Protein AF-A0A9N9EBL8-F1 (afdb_monomer)

Sequence (197 aa):
MAPQPLVNRIGTLVQHPQFTWWCGHCIVFFCFIIHLFYWITFRASEGASFYYTAYLGAMLSYGVVIYKSFGTPAPTWEYFQKINRDENVFYLVLACVWFMNAQVFANASRFIQSWVHKNYDKAMRTVSFVEQAFSDVARFLDGMLLPSANNSIHPYIANLYRQAKSAVIWAGQFQPQSGRQTSNSQSGRFQSRANTH

Mean predicted aligned error: 17.24 Å

Secondary structure (DSSP, 8-state):
-PPPPHHHHHHHHHTSHHHHHHHHHHHHHHHHHHHHHHHHTT-TTTTHHHHHHHHHHHHHHHHHHHHHHH-S---SHHHHHHHTT-HHHHHHHHHHHHHHSTHHHHHHHHHHHHHHHHHHHHHHHHHHHHHHHHHHHHHHHHHHH-SS--TTS-HHHHHHHHHHHHHHHHHTT-----------SSSSSS-------

InterPro domains:
  IPR005344 TMEM33/Pom33 family [PF03661] (14-104)
  IPR051645 PER33/POM33 transmembrane regulator [PTHR12703] (9-117)

Organism: NCBI:txid1348616

Foldseek 3Di:
DPPDPPVVVVVVVCPDLVVQLVQLVVLLVVLVVVCVVCVVVLNNVVSLVSVLSNLVSQLRNLVSVCCVVLPDDDPDPVSVVVLVVDPSSVSNVVSVVCSVVVCPVVVVSVVVVVVCVVVVVVVVVVVVVVLVVVVVVVVVCCCVVPPDDDPPDDVVVVVVVVVVVVVSVVVVPPDDDPDPPPPPDDDDPDPDDDDDD

Structure (mmCIF, N/CA/C/O backbone):
data_AF-A0A9N9EBL8-F1
#
_entry.id   AF-A0A9N9EBL8-F1
#
loop_
_atom_site.group_PDB
_atom_site.id
_atom_site.type_symbol
_atom_site.label_atom_id
_atom_site.label_alt_id
_atom_site.label_comp_id
_atom_site.label_asym_id
_atom_site.label_entity_id
_atom_site.label_seq_id
_atom_site.pdbx_PDB_ins_code
_atom_site.Cartn_x
_atom_site.Cartn_y
_atom_site.Cartn_z
_atom_site.occupancy
_atom_site.B_iso_or_equiv
_atom_site.auth_seq_id
_atom_site.auth_comp_id
_atom_site.auth_asym_id
_atom_site.auth_atom_id
_atom_site.pdbx_PDB_model_num
ATOM 1 N N . MET A 1 1 ? -3.224 0.489 48.115 1.00 49.56 1 MET A N 1
ATOM 2 C CA . MET A 1 1 ? -3.723 -0.579 47.219 1.00 49.56 1 MET A CA 1
ATOM 3 C C . MET A 1 1 ? -2.517 -1.347 46.709 1.00 49.56 1 MET A C 1
ATOM 5 O O . MET A 1 1 ? -1.650 -0.725 46.107 1.00 49.56 1 MET A O 1
ATOM 9 N N . ALA A 1 2 ? -2.394 -2.638 47.030 1.00 56.12 2 ALA A N 1
ATOM 10 C CA . ALA A 1 2 ? -1.263 -3.446 46.573 1.00 56.12 2 ALA A CA 1
ATOM 11 C C . ALA A 1 2 ? -1.219 -3.471 45.031 1.00 56.12 2 ALA A C 1
ATOM 13 O O . ALA A 1 2 ? -2.279 -3.483 44.395 1.00 56.12 2 ALA A O 1
ATOM 14 N N . PRO A 1 3 ? -0.030 -3.434 44.408 1.00 68.38 3 PRO A N 1
ATOM 15 C CA . PRO A 1 3 ? 0.080 -3.487 42.961 1.00 68.38 3 PRO A CA 1
ATOM 16 C C . PRO A 1 3 ? -0.533 -4.795 42.452 1.00 68.38 3 PRO A C 1
ATOM 18 O O . PRO A 1 3 ? -0.078 -5.878 42.800 1.00 68.38 3 PRO A O 1
ATOM 21 N N . GLN A 1 4 ? -1.577 -4.675 41.627 1.00 75.94 4 GLN A N 1
ATOM 22 C CA . GLN A 1 4 ? -2.165 -5.801 40.896 1.00 75.94 4 GLN A CA 1
ATOM 23 C C . GLN A 1 4 ? -1.053 -6.633 40.228 1.00 75.94 4 GLN A C 1
ATOM 25 O O . GLN A 1 4 ? -0.127 -6.021 39.675 1.00 75.94 4 GLN A O 1
ATOM 30 N N . PRO A 1 5 ? -1.131 -7.978 40.246 1.00 83.06 5 PRO A N 1
ATOM 31 C CA . PRO A 1 5 ? -0.124 -8.837 39.629 1.00 83.06 5 PRO A CA 1
ATOM 32 C C . PRO A 1 5 ? 0.049 -8.488 38.143 1.00 83.06 5 PRO A C 1
ATOM 34 O O . PRO A 1 5 ? -0.908 -8.097 37.471 1.00 83.06 5 PRO A O 1
ATOM 37 N N . LEU A 1 6 ? 1.280 -8.608 37.630 1.00 78.81 6 LEU A N 1
ATOM 38 C CA . LEU A 1 6 ? 1.667 -8.141 36.286 1.00 78.81 6 LEU A CA 1
ATOM 39 C C . LEU A 1 6 ? 0.758 -8.685 35.175 1.00 78.81 6 LEU A C 1
ATOM 41 O O . LEU A 1 6 ? 0.412 -7.953 34.252 1.00 78.81 6 LEU A O 1
ATOM 45 N N . VAL A 1 7 ? 0.310 -9.934 35.308 1.00 82.88 7 VAL A N 1
ATOM 46 C CA . VAL A 1 7 ? -0.607 -10.584 34.363 1.00 82.88 7 VAL A CA 1
ATOM 47 C C . VAL A 1 7 ? -1.938 -9.837 34.259 1.00 82.88 7 VAL A C 1
ATOM 49 O O . VAL A 1 7 ? -2.409 -9.594 33.152 1.00 82.88 7 VAL A O 1
ATOM 52 N N . ASN A 1 8 ? -2.510 -9.390 35.381 1.00 81.19 8 ASN A N 1
ATOM 53 C CA . ASN A 1 8 ? -3.780 -8.659 35.378 1.00 81.19 8 ASN A CA 1
ATOM 54 C C . ASN A 1 8 ? -3.632 -7.298 34.693 1.00 81.19 8 ASN A C 1
ATOM 56 O O . ASN A 1 8 ? -4.518 -6.885 33.955 1.00 81.19 8 ASN A O 1
ATOM 60 N N . ARG A 1 9 ? -2.485 -6.630 34.873 1.00 79.50 9 ARG A N 1
ATOM 61 C CA . ARG A 1 9 ? -2.191 -5.347 34.214 1.00 79.50 9 ARG A CA 1
ATOM 62 C C . ARG A 1 9 ? -2.043 -5.501 32.703 1.00 79.50 9 ARG A C 1
ATOM 64 O O . ARG A 1 9 ? -2.590 -4.692 31.961 1.00 79.50 9 ARG A O 1
ATOM 71 N N . ILE A 1 10 ? -1.338 -6.542 32.254 1.00 80.56 10 ILE A N 1
ATOM 72 C CA . ILE A 1 10 ? -1.214 -6.868 30.827 1.00 80.56 10 ILE A CA 1
ATOM 73 C C . ILE A 1 10 ? -2.589 -7.228 30.253 1.00 80.56 10 ILE A C 1
ATOM 75 O O . ILE A 1 10 ? -2.944 -6.737 29.187 1.00 80.56 10 ILE A O 1
ATOM 79 N N . GLY A 1 11 ? -3.392 -8.008 30.983 1.00 76.44 11 GLY A N 1
ATOM 80 C CA . GLY A 1 11 ? -4.760 -8.348 30.592 1.00 76.44 11 GLY A CA 1
ATOM 81 C C . GLY A 1 11 ? -5.636 -7.113 30.370 1.00 76.44 11 GLY A C 1
ATOM 82 O O . GLY A 1 11 ? -6.281 -6.999 29.331 1.00 76.44 11 GLY A O 1
ATOM 83 N N . THR A 1 12 ? -5.598 -6.142 31.288 1.00 75.62 12 THR A N 1
ATOM 84 C CA . THR A 1 12 ? -6.326 -4.871 31.130 1.00 75.62 12 THR A CA 1
ATOM 85 C C . THR A 1 12 ? -5.790 -4.031 29.966 1.00 75.62 12 THR A C 1
ATOM 87 O O . THR A 1 12 ? -6.563 -3.362 29.285 1.00 75.62 12 THR A O 1
ATOM 90 N N . LEU A 1 13 ? -4.480 -4.078 29.706 1.00 74.81 13 LEU A N 1
ATOM 91 C CA . LEU A 1 13 ? -3.851 -3.329 28.618 1.00 74.81 13 LEU A CA 1
ATOM 92 C C . LEU A 1 13 ? -4.239 -3.881 27.238 1.00 74.81 13 LEU A C 1
ATOM 94 O O . LEU A 1 13 ? -4.571 -3.106 26.346 1.00 74.81 13 LEU A O 1
ATOM 98 N N . VAL A 1 14 ? -4.254 -5.209 27.075 1.00 73.25 14 VAL A N 1
ATOM 99 C CA . VAL A 1 14 ? -4.639 -5.878 25.816 1.00 73.25 14 VAL A CA 1
ATOM 100 C C . VAL A 1 14 ? -6.121 -5.669 25.495 1.00 73.25 14 VAL A C 1
ATOM 102 O O . VAL A 1 14 ? -6.491 -5.572 24.328 1.00 73.25 14 VAL A O 1
ATOM 105 N N . GLN A 1 15 ? -6.967 -5.549 26.519 1.00 74.81 15 GLN A N 1
ATOM 106 C CA . GLN A 1 15 ? -8.391 -5.231 26.366 1.00 74.81 15 GLN A CA 1
ATOM 107 C C . GLN A 1 15 ? -8.650 -3.754 26.041 1.00 74.81 15 GLN A C 1
ATOM 109 O O . GLN A 1 15 ? -9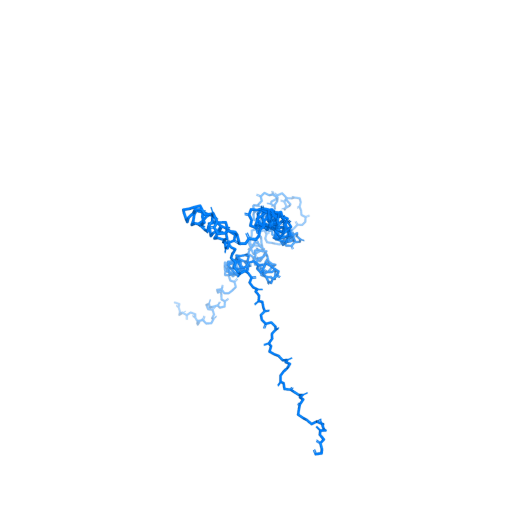.784 -3.379 25.738 1.00 74.81 15 GLN A O 1
ATOM 114 N N . HIS A 1 16 ? -7.626 -2.899 26.108 1.00 82.94 16 HIS A N 1
ATOM 115 C CA . HIS A 1 16 ? -7.797 -1.480 25.859 1.00 82.94 16 HIS A CA 1
ATOM 116 C C . HIS A 1 16 ? -7.918 -1.204 24.348 1.00 82.94 16 HIS A C 1
ATOM 118 O O . HIS A 1 16 ? -7.007 -1.547 23.593 1.00 82.94 16 HIS A O 1
ATOM 124 N N . PRO A 1 17 ? -8.963 -0.494 23.879 1.00 82.50 17 PRO A N 1
ATOM 125 C CA . PRO A 1 17 ? -9.136 -0.175 22.458 1.00 82.50 17 PRO A CA 1
ATOM 126 C C . PRO A 1 17 ? -7.930 0.539 21.829 1.00 82.50 17 PRO A C 1
ATOM 128 O O . PRO A 1 17 ? -7.637 0.347 20.651 1.00 82.50 17 PRO A O 1
ATOM 131 N N . GLN A 1 18 ? -7.185 1.338 22.607 1.00 83.81 18 GLN A N 1
ATOM 132 C CA . GLN A 1 18 ? -5.963 1.982 22.098 1.00 83.81 18 GLN A CA 1
ATOM 133 C C . GLN A 1 18 ? -4.863 0.974 21.749 1.00 83.81 18 GLN A C 1
ATOM 135 O O . GLN A 1 18 ? -4.101 1.229 20.821 1.00 83.81 18 GLN A O 1
ATOM 140 N N . PHE A 1 19 ? -4.776 -0.159 22.453 1.00 86.75 19 PHE A N 1
ATOM 141 C CA . PHE A 1 19 ? -3.798 -1.198 22.140 1.00 86.75 19 PHE A CA 1
ATOM 142 C C . PHE A 1 19 ? -4.124 -1.850 20.794 1.00 86.75 19 PHE A C 1
ATOM 144 O O . PHE A 1 19 ? -3.266 -1.927 19.920 1.00 86.75 19 PHE A O 1
ATOM 151 N N . THR A 1 20 ? -5.390 -2.218 20.576 1.00 87.31 20 THR A N 1
ATOM 152 C CA . THR A 1 20 ? -5.853 -2.775 19.297 1.00 87.31 20 THR A CA 1
ATOM 153 C C . THR A 1 20 ? -5.671 -1.789 18.137 1.00 87.31 20 THR A C 1
ATOM 155 O O . THR A 1 20 ? -5.204 -2.175 17.066 1.00 87.31 20 THR A O 1
ATOM 158 N N . TRP A 1 21 ? -5.972 -0.504 18.358 1.00 90.75 21 TRP A N 1
ATOM 159 C CA . TRP A 1 21 ? -5.732 0.563 17.381 1.00 90.75 21 TRP A CA 1
ATOM 160 C C . TRP A 1 21 ? -4.248 0.682 17.001 1.00 90.75 21 TRP A C 1
ATOM 162 O O . TRP A 1 21 ? -3.921 0.746 15.813 1.00 90.75 21 TRP A O 1
ATOM 172 N N . TRP A 1 22 ? -3.356 0.651 17.997 1.00 91.81 22 TRP A N 1
ATOM 173 C CA . TRP A 1 22 ? -1.907 0.703 17.799 1.00 91.81 22 TRP A CA 1
ATOM 174 C C . TRP A 1 22 ? -1.392 -0.517 17.028 1.00 91.81 22 TRP A C 1
ATOM 176 O O . TRP A 1 22 ? -0.620 -0.358 16.084 1.00 91.81 22 TRP A O 1
ATOM 186 N N . CYS A 1 23 ? -1.875 -1.722 17.351 1.00 91.00 23 CYS A N 1
ATOM 187 C CA . CYS A 1 23 ? -1.522 -2.938 16.618 1.00 91.00 23 CYS A CA 1
ATOM 188 C C . CYS A 1 23 ? -1.856 -2.831 15.124 1.00 91.00 23 CYS A C 1
ATOM 190 O O . CYS A 1 23 ? -1.024 -3.194 14.292 1.00 91.00 23 CYS A O 1
ATOM 192 N N . GLY A 1 24 ? -3.032 -2.301 14.772 1.00 91.56 24 GLY A N 1
ATOM 193 C CA . GLY A 1 24 ? -3.400 -2.085 13.369 1.00 91.56 24 GLY A CA 1
ATOM 194 C C . GLY A 1 24 ? -2.450 -1.113 12.656 1.00 91.56 24 GLY A C 1
ATOM 195 O O . GLY A 1 24 ? -1.974 -1.414 11.561 1.00 91.56 24 GLY A O 1
ATOM 196 N N . HIS A 1 25 ? -2.052 -0.018 13.314 1.00 92.06 25 HIS A N 1
ATOM 197 C CA . HIS A 1 25 ? -1.058 0.917 12.774 1.00 92.06 25 HIS A CA 1
ATOM 198 C C . HIS A 1 25 ? 0.330 0.288 12.610 1.00 92.06 25 HIS A C 1
ATOM 200 O O . HIS A 1 25 ? 0.988 0.532 11.597 1.00 92.06 25 HIS A O 1
ATOM 206 N N . CYS A 1 26 ? 0.772 -0.551 13.551 1.00 94.12 26 CYS A N 1
ATOM 207 C CA . CYS A 1 26 ? 2.018 -1.301 13.405 1.00 94.12 26 CYS A CA 1
ATOM 208 C C . CYS A 1 26 ? 1.973 -2.226 12.186 1.00 94.12 26 CYS A C 1
ATOM 210 O O . CYS A 1 26 ? 2.917 -2.234 11.398 1.00 94.12 26 CYS A O 1
ATOM 212 N N . ILE A 1 27 ? 0.871 -2.957 11.989 1.00 93.75 27 ILE A N 1
ATOM 213 C CA . ILE A 1 27 ? 0.688 -3.828 10.820 1.00 93.75 27 ILE A CA 1
ATOM 214 C C . ILE A 1 27 ? 0.790 -3.015 9.527 1.00 93.75 27 ILE A C 1
ATOM 216 O O . ILE A 1 27 ? 1.559 -3.390 8.641 1.00 93.75 27 ILE A O 1
ATOM 220 N N . VAL A 1 28 ? 0.072 -1.889 9.434 1.00 93.44 28 VAL A N 1
ATOM 221 C CA . VAL A 1 28 ? 0.118 -0.986 8.270 1.00 93.44 28 VAL A CA 1
ATOM 222 C C . VAL A 1 28 ? 1.547 -0.522 8.004 1.00 93.44 28 VAL A C 1
ATOM 224 O O . VAL A 1 28 ? 2.021 -0.632 6.877 1.00 93.44 28 VAL A O 1
ATOM 227 N N . PHE A 1 29 ? 2.248 -0.041 9.031 1.00 93.81 29 PHE A N 1
ATOM 228 C CA . PHE A 1 29 ? 3.592 0.515 8.903 1.00 93.81 29 PHE A CA 1
ATOM 229 C C . PHE A 1 29 ? 4.615 -0.524 8.426 1.00 93.81 29 PHE A C 1
ATOM 231 O O . PHE A 1 29 ? 5.341 -0.282 7.460 1.00 93.81 29 PHE A O 1
ATOM 238 N N . PHE A 1 30 ? 4.643 -1.706 9.046 1.00 94.00 30 PHE A N 1
ATOM 239 C CA . PHE A 1 30 ? 5.566 -2.768 8.642 1.00 94.00 30 PHE A CA 1
ATOM 240 C C . PHE A 1 30 ? 5.241 -3.306 7.246 1.00 94.00 30 PHE A C 1
ATOM 242 O O . PHE A 1 30 ? 6.148 -3.480 6.430 1.00 94.00 30 PHE A O 1
ATOM 249 N N . CYS A 1 31 ? 3.959 -3.515 6.933 1.00 91.56 31 CYS A N 1
ATOM 250 C CA . CYS A 1 31 ? 3.550 -3.964 5.604 1.00 91.56 31 CYS A CA 1
ATOM 251 C C . CYS A 1 31 ? 3.865 -2.921 4.527 1.00 91.56 31 CYS A C 1
ATOM 253 O O . CYS A 1 31 ? 4.305 -3.291 3.441 1.00 91.56 31 CYS A O 1
ATOM 255 N N . PHE A 1 32 ? 3.705 -1.630 4.833 1.00 90.06 32 PHE A N 1
ATOM 256 C CA . PHE A 1 32 ? 4.068 -0.535 3.939 1.00 90.06 32 PHE A CA 1
ATOM 257 C C . PHE A 1 32 ? 5.566 -0.539 3.619 1.00 90.06 32 PHE A C 1
ATOM 259 O O . PHE A 1 32 ? 5.925 -0.488 2.446 1.00 90.06 32 PHE A O 1
ATOM 266 N N . ILE A 1 33 ? 6.439 -0.664 4.626 1.00 92.06 33 ILE A N 1
ATOM 267 C CA . ILE A 1 33 ? 7.896 -0.715 4.413 1.00 92.06 33 ILE A CA 1
ATOM 268 C C . ILE A 1 33 ? 8.279 -1.903 3.525 1.00 92.06 33 ILE A C 1
ATOM 270 O O . ILE A 1 33 ? 9.042 -1.747 2.571 1.00 92.06 33 ILE A O 1
ATOM 274 N N . ILE A 1 34 ? 7.730 -3.085 3.810 1.00 89.31 34 ILE A N 1
ATOM 275 C CA . ILE A 1 34 ? 8.007 -4.297 3.032 1.00 89.31 34 ILE A CA 1
ATOM 276 C C . ILE A 1 34 ? 7.503 -4.134 1.591 1.00 89.31 34 ILE A C 1
ATOM 278 O O . ILE A 1 34 ? 8.230 -4.426 0.642 1.00 89.31 34 ILE A O 1
ATOM 282 N N . HIS A 1 35 ? 6.283 -3.624 1.405 1.00 86.25 35 HIS A N 1
ATOM 283 C CA . HIS A 1 35 ? 5.719 -3.383 0.078 1.00 86.25 35 HIS A CA 1
ATOM 284 C C . HIS A 1 35 ? 6.533 -2.348 -0.712 1.00 86.25 35 HIS A C 1
ATOM 286 O O . HIS A 1 35 ? 6.810 -2.560 -1.893 1.00 86.25 35 HIS A O 1
ATOM 292 N N . LEU A 1 36 ? 6.984 -1.273 -0.058 1.00 86.81 36 LEU A N 1
ATOM 293 C CA . LEU A 1 36 ? 7.848 -0.255 -0.655 1.00 86.81 36 LEU A CA 1
ATOM 294 C C . LEU A 1 36 ? 9.182 -0.856 -1.118 1.00 86.81 36 LEU A C 1
ATOM 296 O O . LEU A 1 36 ? 9.633 -0.574 -2.227 1.00 86.81 36 LEU A O 1
ATOM 300 N N . PHE A 1 37 ? 9.782 -1.739 -0.318 1.00 88.31 37 PHE A N 1
ATOM 301 C CA . PHE A 1 37 ? 11.000 -2.452 -0.698 1.00 88.31 37 PHE A CA 1
ATOM 302 C C . PHE A 1 37 ? 10.792 -3.352 -1.932 1.00 88.31 37 PHE A C 1
ATOM 304 O O . PHE A 1 37 ? 11.597 -3.325 -2.868 1.00 88.31 37 PHE A O 1
ATOM 311 N N . TYR A 1 38 ? 9.690 -4.108 -1.990 1.00 85.31 38 TYR A N 1
ATOM 312 C CA . TYR A 1 38 ? 9.341 -4.917 -3.169 1.00 85.31 38 TYR A CA 1
ATOM 313 C C . TYR A 1 38 ? 9.050 -4.070 -4.413 1.00 85.31 38 TYR A C 1
ATOM 315 O O . TYR A 1 38 ? 9.347 -4.48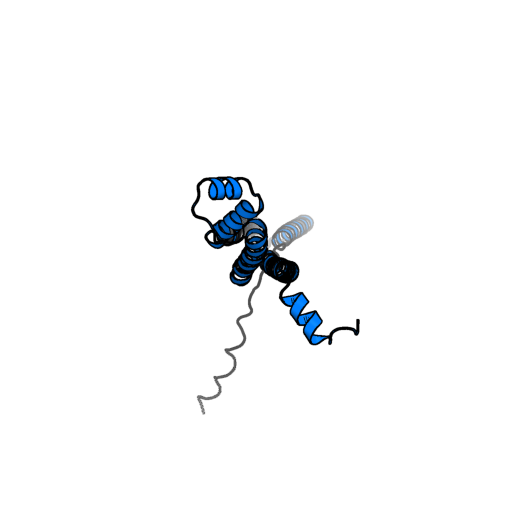7 -5.534 1.00 85.31 38 TYR A O 1
ATOM 323 N N . TRP A 1 39 ? 8.496 -2.872 -4.230 1.00 77.81 39 TRP A N 1
ATOM 324 C CA . TRP A 1 39 ? 8.255 -1.935 -5.320 1.00 77.81 39 TRP A CA 1
ATOM 325 C C . TRP A 1 39 ? 9.568 -1.370 -5.886 1.00 77.81 39 TRP A C 1
ATOM 327 O O . TRP A 1 39 ? 9.769 -1.416 -7.099 1.00 77.81 39 TRP A O 1
ATOM 337 N N . ILE A 1 40 ? 10.500 -0.937 -5.024 1.00 82.88 40 ILE A N 1
ATOM 338 C CA . ILE A 1 40 ? 11.822 -0.412 -5.424 1.00 82.88 40 ILE A CA 1
ATOM 339 C C . ILE A 1 40 ? 12.681 -1.488 -6.104 1.00 82.88 40 ILE A C 1
ATOM 341 O O . ILE A 1 40 ? 13.399 -1.203 -7.058 1.00 82.88 40 ILE A O 1
ATOM 345 N N . THR A 1 41 ? 12.591 -2.742 -5.656 1.00 83.56 41 THR A N 1
ATOM 346 C CA . THR A 1 41 ? 13.315 -3.874 -6.266 1.00 83.56 41 THR A CA 1
ATOM 347 C C . THR A 1 41 ? 12.649 -4.413 -7.539 1.00 83.56 41 THR A C 1
ATOM 349 O O . THR A 1 41 ? 13.062 -5.450 -8.053 1.00 83.56 41 THR A O 1
ATOM 352 N N . PHE A 1 42 ? 11.616 -3.731 -8.057 1.00 75.81 42 PHE A N 1
ATOM 353 C CA . PHE A 1 42 ? 10.819 -4.127 -9.226 1.00 75.81 42 PHE A CA 1
ATOM 354 C C . PHE A 1 42 ? 10.161 -5.518 -9.119 1.00 75.81 42 PHE A C 1
ATOM 356 O O . PHE A 1 42 ? 9.684 -6.063 -10.115 1.00 75.81 42 PHE A O 1
ATOM 363 N N . ARG A 1 43 ? 10.046 -6.065 -7.902 1.00 78.25 43 ARG A N 1
ATOM 364 C CA . ARG A 1 43 ? 9.406 -7.352 -7.567 1.00 78.25 43 ARG A CA 1
ATOM 365 C C . ARG A 1 43 ? 8.001 -7.146 -6.996 1.00 78.25 43 ARG A C 1
ATOM 367 O O . ARG A 1 43 ? 7.576 -7.809 -6.051 1.00 78.25 43 ARG A O 1
ATOM 374 N N . ALA A 1 44 ? 7.249 -6.221 -7.593 1.00 70.75 44 ALA A N 1
ATOM 375 C CA . ALA A 1 44 ? 5.938 -5.796 -7.099 1.00 70.75 44 ALA A CA 1
ATOM 376 C C . ALA A 1 44 ? 4.897 -6.934 -7.013 1.00 70.75 44 ALA A C 1
ATOM 378 O O . ALA A 1 44 ? 3.974 -6.854 -6.207 1.00 70.75 44 ALA A O 1
ATOM 379 N N . SER A 1 45 ? 5.042 -8.005 -7.806 1.00 70.81 45 SER A N 1
ATOM 380 C CA . SER A 1 45 ? 4.137 -9.164 -7.766 1.00 70.81 45 SER A CA 1
ATOM 381 C C . SER A 1 45 ? 4.217 -9.963 -6.467 1.00 70.81 45 SER A C 1
ATOM 383 O O . SER A 1 45 ? 3.210 -10.511 -6.035 1.00 70.81 45 SER A O 1
ATOM 385 N N . GLU A 1 46 ? 5.392 -10.024 -5.839 1.00 77.56 46 GLU A N 1
ATOM 386 C CA . GLU A 1 46 ? 5.596 -10.756 -4.581 1.00 77.56 46 GLU A CA 1
ATOM 387 C C . GLU A 1 46 ? 5.137 -9.932 -3.366 1.00 77.56 46 GLU A C 1
ATOM 389 O O . GLU A 1 46 ? 4.721 -10.478 -2.347 1.00 77.56 46 GLU A O 1
ATOM 394 N N . GLY A 1 47 ? 5.132 -8.602 -3.501 1.00 77.62 47 GLY A N 1
ATOM 395 C CA . GLY A 1 47 ? 4.662 -7.657 -2.486 1.00 77.62 47 GLY A CA 1
ATOM 396 C C . GLY A 1 47 ? 3.138 -7.517 -2.383 1.00 77.62 47 GLY A C 1
ATOM 397 O O . GLY A 1 47 ? 2.663 -6.757 -1.536 1.00 77.62 47 GLY A O 1
ATOM 398 N N . ALA A 1 48 ? 2.359 -8.207 -3.224 1.00 80.25 48 ALA A N 1
ATOM 399 C CA . ALA A 1 48 ? 0.905 -8.044 -3.296 1.00 80.25 48 ALA A CA 1
ATOM 400 C C . ALA A 1 48 ? 0.190 -8.471 -2.003 1.00 80.25 48 ALA A C 1
ATOM 402 O O . ALA A 1 48 ? -0.729 -7.793 -1.559 1.00 80.25 48 ALA A O 1
ATOM 403 N N . SER A 1 49 ? 0.636 -9.543 -1.344 1.00 83.06 49 SER A N 1
ATOM 404 C CA . SER A 1 49 ? 0.024 -10.000 -0.087 1.00 83.06 49 SER A CA 1
ATOM 405 C C . SER A 1 49 ? 0.146 -8.956 1.028 1.00 83.06 49 SER A C 1
ATOM 407 O O . SER A 1 49 ? -0.813 -8.711 1.754 1.00 83.06 49 SER A O 1
ATOM 409 N N . PHE A 1 50 ? 1.297 -8.280 1.123 1.00 87.12 50 PHE A N 1
ATOM 410 C CA . PHE A 1 50 ? 1.534 -7.234 2.124 1.00 87.12 50 PHE A CA 1
ATOM 411 C C . PHE A 1 50 ? 0.659 -5.998 1.905 1.00 87.12 50 PHE A C 1
ATOM 413 O O . PHE A 1 50 ? 0.296 -5.336 2.872 1.00 87.12 50 PHE A O 1
ATOM 420 N N . TYR A 1 51 ? 0.262 -5.721 0.661 1.00 85.12 51 TYR A N 1
ATOM 421 C CA . TYR A 1 51 ? -0.714 -4.677 0.361 1.00 85.12 51 TYR A CA 1
ATOM 422 C C . TYR A 1 51 ? -2.056 -4.985 1.040 1.00 85.12 51 TYR A C 1
ATOM 424 O O . TYR A 1 51 ? -2.541 -4.179 1.830 1.00 85.12 51 TYR A O 1
ATOM 432 N N . TYR A 1 52 ? -2.622 -6.177 0.821 1.00 86.12 52 TYR A N 1
ATOM 433 C CA . TYR A 1 52 ? -3.902 -6.566 1.431 1.00 86.12 52 TYR A CA 1
ATOM 434 C C . TYR A 1 52 ? -3.832 -6.601 2.960 1.00 86.12 52 TYR A C 1
ATOM 436 O O . TYR A 1 52 ? -4.750 -6.125 3.628 1.00 86.12 52 TYR A O 1
ATOM 444 N N . THR A 1 53 ? -2.726 -7.094 3.522 1.00 90.12 53 THR A N 1
ATOM 445 C CA . THR A 1 53 ? -2.508 -7.096 4.975 1.00 90.12 53 THR A CA 1
ATOM 446 C C . THR A 1 53 ? -2.420 -5.679 5.550 1.00 90.12 53 THR A C 1
ATOM 448 O O . THR A 1 53 ? -2.936 -5.439 6.641 1.00 90.12 53 THR A O 1
ATOM 451 N N . ALA A 1 54 ? -1.845 -4.714 4.820 1.00 91.69 54 ALA A N 1
ATOM 452 C CA . ALA A 1 54 ? -1.838 -3.313 5.238 1.00 91.69 54 ALA A CA 1
ATOM 453 C C . ALA A 1 54 ? -3.263 -2.741 5.311 1.00 91.69 54 ALA A C 1
ATOM 455 O O . ALA A 1 54 ? -3.627 -2.143 6.321 1.00 91.69 54 ALA A O 1
ATOM 456 N N . TYR A 1 55 ? -4.104 -2.975 4.298 1.00 91.50 55 TYR A N 1
ATOM 457 C CA . TYR A 1 55 ? -5.500 -2.515 4.334 1.00 91.50 55 TYR A CA 1
ATOM 458 C C . TYR A 1 55 ? -6.330 -3.226 5.402 1.00 91.50 55 TYR A C 1
ATOM 460 O O . TYR A 1 55 ? -7.144 -2.572 6.0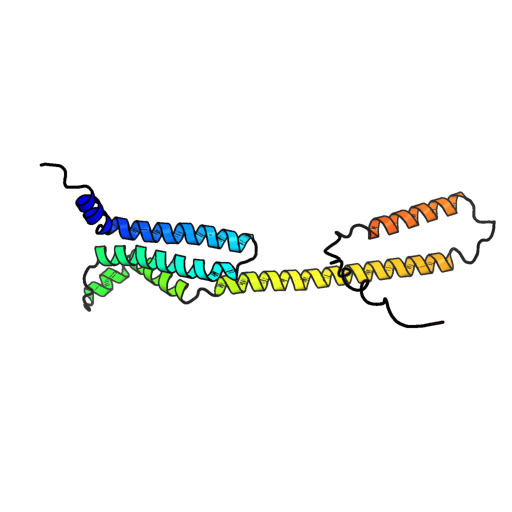46 1.00 91.50 55 TYR A O 1
ATOM 468 N N . LEU A 1 56 ? -6.083 -4.512 5.672 1.00 92.06 56 LEU A N 1
ATOM 469 C CA . LEU A 1 56 ? -6.681 -5.197 6.823 1.00 92.06 56 LEU A CA 1
ATOM 470 C C . LEU A 1 56 ? -6.270 -4.543 8.149 1.00 92.06 56 LEU A C 1
ATOM 472 O O . LEU A 1 56 ? -7.120 -4.334 9.010 1.00 92.06 56 LEU A O 1
ATOM 476 N N . GLY A 1 57 ? -4.996 -4.164 8.300 1.00 92.25 57 GLY A N 1
ATOM 477 C CA . GLY A 1 57 ? -4.518 -3.403 9.456 1.00 92.25 57 GLY A CA 1
ATOM 478 C C . GLY A 1 57 ? -5.224 -2.051 9.601 1.00 92.25 57 GLY A C 1
ATOM 479 O O . GLY A 1 57 ? -5.673 -1.709 10.694 1.00 92.25 57 GLY A O 1
ATOM 480 N N . ALA A 1 58 ? -5.407 -1.323 8.495 1.00 93.19 58 ALA A N 1
ATOM 481 C CA . ALA A 1 58 ? -6.135 -0.055 8.479 1.00 93.19 58 ALA A CA 1
ATOM 482 C C . ALA A 1 58 ? -7.619 -0.238 8.844 1.00 93.19 58 ALA A C 1
ATOM 484 O O . ALA A 1 58 ? -8.142 0.495 9.683 1.00 93.19 58 ALA A O 1
ATOM 485 N N . MET A 1 59 ? -8.287 -1.247 8.276 1.00 93.31 59 MET A N 1
ATOM 486 C CA . MET A 1 59 ? -9.671 -1.592 8.616 1.00 93.31 59 MET A CA 1
ATOM 487 C C . MET A 1 59 ? -9.819 -1.934 10.100 1.00 93.31 59 MET A C 1
ATOM 489 O O . MET A 1 59 ? -10.792 -1.525 10.728 1.00 93.31 59 MET A O 1
ATOM 493 N N . LEU A 1 60 ? -8.844 -2.637 10.677 1.00 93.25 60 LEU A N 1
ATOM 494 C CA . LEU A 1 60 ? -8.826 -2.985 12.095 1.00 93.25 60 LEU A CA 1
ATOM 495 C C . LEU A 1 60 ? -8.657 -1.731 12.972 1.00 93.25 60 LEU A C 1
ATOM 497 O O . LEU A 1 60 ? -9.425 -1.543 13.915 1.00 93.25 60 LEU A O 1
ATOM 501 N N . SER A 1 61 ? -7.738 -0.822 12.626 1.00 93.31 61 SER A N 1
ATOM 502 C CA . SER A 1 61 ? -7.556 0.452 13.339 1.00 93.31 61 SER A CA 1
ATOM 503 C C . SER A 1 61 ? -8.806 1.333 13.297 1.00 93.31 61 SER A C 1
ATOM 505 O O . SER A 1 61 ? -9.282 1.764 14.349 1.00 93.31 61 SER A O 1
ATOM 507 N N . TYR A 1 62 ? -9.373 1.583 12.113 1.00 92.19 62 TYR A N 1
ATOM 508 C CA . TYR A 1 62 ? -10.561 2.435 11.986 1.00 92.19 62 TYR A CA 1
ATOM 509 C C . TYR A 1 62 ? -11.831 1.754 12.507 1.00 92.19 62 TYR A C 1
ATOM 511 O O . TYR A 1 62 ? -12.684 2.421 13.092 1.00 92.19 62 TYR A O 1
ATOM 519 N N . GLY A 1 63 ? -11.935 0.428 12.391 1.00 90.62 63 GLY A N 1
ATOM 520 C CA . GLY A 1 63 ? -13.033 -0.350 12.964 1.00 90.62 63 GLY A CA 1
ATOM 521 C C . GLY A 1 63 ? -13.127 -0.190 14.483 1.00 90.62 63 GLY A C 1
ATOM 522 O O . GLY A 1 63 ? -14.216 0.029 15.010 1.00 90.62 63 GLY A O 1
ATOM 523 N N . VAL A 1 64 ? -11.989 -0.199 15.187 1.00 90.62 64 VAL A N 1
ATOM 524 C CA . VAL A 1 64 ? -11.944 0.045 16.640 1.00 90.62 64 VAL A CA 1
ATOM 525 C C . VAL A 1 64 ? -12.359 1.476 16.991 1.00 90.62 64 VAL A C 1
ATOM 527 O O . VAL A 1 64 ? -13.086 1.681 17.965 1.00 90.62 64 VAL A O 1
ATOM 530 N N . VAL A 1 65 ? -11.936 2.470 16.202 1.00 90.56 65 VAL A N 1
ATOM 531 C CA . VAL A 1 65 ? -12.316 3.879 16.413 1.00 90.56 65 VAL A CA 1
ATOM 532 C C . VAL A 1 65 ? -13.825 4.062 16.253 1.00 90.56 65 VAL A C 1
ATOM 534 O O . VAL A 1 65 ? -14.463 4.654 17.120 1.00 90.56 65 VAL A O 1
ATOM 537 N N . ILE A 1 66 ? -14.417 3.488 15.205 1.00 89.50 66 ILE A N 1
ATOM 538 C CA . ILE A 1 66 ? -15.862 3.571 14.955 1.00 89.50 66 ILE A CA 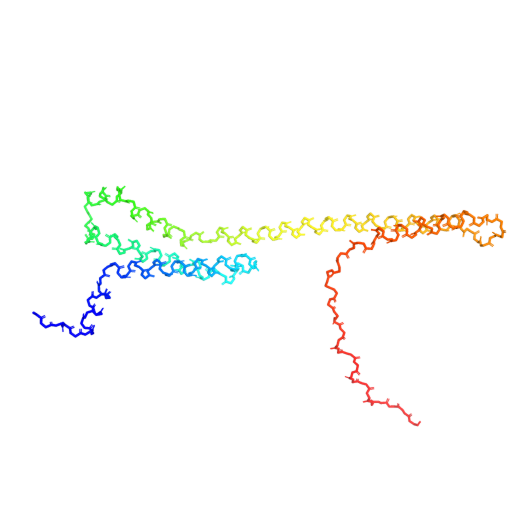1
ATOM 539 C C . ILE A 1 66 ? -16.645 2.832 16.040 1.00 89.50 66 ILE A C 1
ATOM 541 O O . ILE A 1 66 ? -17.616 3.376 16.567 1.00 89.50 66 ILE A O 1
ATOM 545 N N . TYR A 1 67 ? -16.197 1.638 16.436 1.00 88.19 67 TYR A N 1
ATOM 546 C CA . TYR A 1 67 ? -16.817 0.894 17.532 1.00 88.19 67 TYR A CA 1
ATOM 547 C C . TYR A 1 67 ? -16.844 1.719 18.826 1.00 88.19 67 TYR A C 1
ATOM 549 O O . TYR A 1 67 ? -17.867 1.779 19.506 1.00 88.19 67 TYR A O 1
ATOM 557 N N . LYS A 1 68 ? -15.753 2.434 19.130 1.00 85.69 68 LYS A N 1
ATOM 558 C CA . LYS A 1 68 ? -15.677 3.328 20.292 1.00 85.69 68 LYS A CA 1
ATOM 559 C C . LYS A 1 68 ? -16.591 4.558 20.164 1.00 85.69 68 LYS A C 1
ATOM 561 O O . LYS A 1 68 ? -17.195 4.958 21.155 1.00 85.69 68 LYS A O 1
ATOM 566 N N . SER A 1 69 ? -16.680 5.174 18.985 1.00 84.62 69 SER A N 1
ATOM 567 C CA . SER A 1 69 ? -17.424 6.429 18.770 1.00 84.62 69 SER A CA 1
ATOM 568 C C . SER A 1 69 ? -18.944 6.244 18.651 1.00 84.62 69 SER A C 1
ATOM 570 O O . SER A 1 69 ? -19.724 7.138 19.008 1.00 84.62 69 SER A O 1
ATOM 572 N N . PHE A 1 70 ? -19.382 5.093 18.137 1.00 84.38 70 PHE A N 1
ATOM 573 C CA . PHE A 1 70 ? -20.782 4.847 17.781 1.00 84.38 70 PHE A CA 1
ATOM 574 C C . PHE A 1 70 ? -21.437 3.708 18.562 1.00 84.38 70 PHE A C 1
ATOM 576 O O . PHE A 1 70 ? -22.658 3.733 18.712 1.00 84.38 70 PHE A O 1
ATOM 583 N N . GLY A 1 71 ? -20.663 2.773 19.121 1.00 81.62 71 GLY A N 1
ATOM 584 C CA . GLY A 1 71 ? -21.198 1.652 19.889 1.00 81.62 71 GLY A CA 1
ATOM 585 C C . GLY A 1 71 ? -22.039 0.707 19.029 1.00 81.62 71 GLY A C 1
ATOM 586 O O . GLY A 1 71 ? -21.640 0.328 17.928 1.00 81.62 71 GLY A O 1
ATOM 587 N N . THR A 1 72 ? -23.198 0.288 19.539 1.00 78.62 72 THR A N 1
ATOM 588 C CA . THR A 1 72 ? -24.078 -0.657 18.839 1.00 78.62 72 THR A CA 1
ATOM 589 C C . THR A 1 72 ? -24.808 0.012 17.674 1.00 78.62 72 THR A C 1
ATOM 591 O O . THR A 1 72 ? -25.462 1.036 17.892 1.00 78.62 72 THR A O 1
ATOM 594 N N . PRO A 1 73 ? -24.766 -0.569 16.460 1.00 81.00 73 PRO A N 1
ATOM 595 C CA . PRO A 1 73 ? -25.421 0.007 15.298 1.00 81.00 73 PRO A CA 1
ATOM 596 C C . PRO A 1 73 ? -26.940 0.004 15.470 1.00 81.00 73 PRO A C 1
ATOM 598 O O . PRO A 1 73 ? -27.566 -1.053 15.539 1.00 81.00 73 PRO A O 1
ATOM 601 N N . ALA A 1 74 ? -27.526 1.199 15.528 1.00 81.81 74 ALA A N 1
ATOM 602 C CA . ALA A 1 74 ? -28.968 1.390 15.536 1.00 81.81 74 ALA A CA 1
ATOM 603 C C . ALA A 1 74 ? -29.427 1.745 14.111 1.00 81.81 74 ALA A C 1
ATOM 605 O O . ALA A 1 74 ? -28.910 2.703 13.538 1.00 81.81 74 ALA A O 1
ATOM 606 N N . PRO A 1 75 ? -30.388 1.024 13.509 1.00 82.00 75 PRO A N 1
ATOM 607 C CA . PRO A 1 75 ? -30.903 1.335 12.176 1.00 82.00 75 PRO A CA 1
ATOM 608 C C . PRO A 1 75 ? -31.897 2.508 12.231 1.00 82.00 75 PRO A C 1
ATOM 610 O O . PRO A 1 75 ? -33.036 2.396 11.788 1.00 82.00 75 PRO A O 1
ATOM 613 N N . THR A 1 76 ? -31.484 3.631 12.820 1.00 89.56 76 THR A N 1
ATOM 614 C CA . THR A 1 76 ? -32.268 4.867 12.880 1.00 89.56 76 THR A CA 1
ATOM 615 C C . THR A 1 76 ? -31.669 5.923 11.958 1.00 89.56 76 THR A C 1
ATOM 617 O O . THR A 1 76 ? -30.476 5.906 11.635 1.00 89.56 76 THR A O 1
ATOM 620 N N . TRP A 1 77 ? -32.499 6.863 11.511 1.00 87.06 77 TRP A N 1
ATOM 621 C CA . TRP A 1 77 ? -32.062 7.920 10.599 1.00 87.06 77 TRP A CA 1
ATOM 622 C C . TRP A 1 77 ? -31.026 8.847 11.248 1.00 87.06 77 TRP A C 1
ATOM 624 O O . TRP A 1 77 ? -30.059 9.273 10.615 1.00 87.06 77 TRP A O 1
ATOM 634 N N . GLU A 1 78 ? -31.174 9.097 12.545 1.00 87.31 78 GLU A N 1
ATOM 635 C CA . GLU A 1 78 ? -30.270 9.915 13.349 1.00 87.31 78 GLU A CA 1
ATOM 636 C C . GLU A 1 78 ? -28.880 9.274 13.437 1.00 87.31 78 GLU A C 1
ATOM 638 O O . GLU A 1 78 ? -27.863 9.966 13.354 1.00 87.31 78 GLU A O 1
ATOM 643 N N . TYR A 1 79 ? -28.824 7.942 13.538 1.00 86.06 79 TYR A N 1
ATOM 644 C CA . TYR A 1 79 ? -27.572 7.192 13.536 1.00 86.06 79 TYR A CA 1
ATOM 645 C C . TYR A 1 79 ? -26.849 7.312 12.188 1.00 86.06 79 TYR A C 1
ATOM 647 O O . TYR A 1 79 ? -25.639 7.546 12.149 1.00 86.06 79 TYR A O 1
ATOM 655 N N . PHE A 1 80 ? -27.595 7.254 11.082 1.00 86.94 80 PHE A N 1
ATOM 656 C CA . PHE A 1 80 ? -27.039 7.423 9.740 1.00 86.94 80 PHE A CA 1
ATOM 657 C C . PHE A 1 80 ? -26.437 8.820 9.531 1.00 86.94 80 PHE A C 1
ATOM 659 O O . PHE A 1 80 ? -25.319 8.951 9.032 1.00 86.94 80 PHE A O 1
ATOM 666 N N . GLN A 1 81 ? -27.127 9.874 9.979 1.00 87.69 81 GLN A N 1
ATOM 667 C CA . GLN A 1 81 ? -26.592 11.239 9.926 1.00 87.69 81 GLN A CA 1
ATOM 668 C C . GLN A 1 81 ? -25.330 11.418 10.772 1.00 87.69 81 GLN A C 1
ATOM 670 O O . GLN A 1 81 ? -24.447 12.191 10.397 1.00 87.69 81 GLN A O 1
ATOM 675 N N . LYS A 1 82 ? -25.252 10.733 11.918 1.00 86.38 82 LYS A N 1
ATOM 676 C CA . LYS A 1 82 ? -24.087 10.777 12.806 1.00 86.38 82 LYS A CA 1
ATOM 677 C C . LYS A 1 82 ? -22.869 10.135 12.133 1.00 86.38 82 LYS A C 1
ATOM 679 O O . LYS A 1 82 ? -21.789 10.710 12.167 1.00 86.38 82 LYS A O 1
ATOM 684 N N . ILE A 1 83 ? -23.060 8.985 11.487 1.00 87.56 83 ILE A N 1
ATOM 685 C CA . ILE A 1 83 ? -22.015 8.269 10.740 1.00 87.56 83 ILE A CA 1
ATOM 686 C C . ILE A 1 83 ? -21.533 9.078 9.533 1.00 87.56 83 ILE A C 1
ATOM 688 O O . ILE A 1 83 ? -20.333 9.190 9.312 1.00 87.56 83 ILE A O 1
ATOM 692 N N . ASN A 1 84 ? -22.450 9.681 8.772 1.00 89.69 84 ASN A N 1
ATOM 693 C CA . ASN A 1 84 ? -22.115 10.419 7.549 1.00 89.69 84 ASN A CA 1
ATOM 694 C C . ASN A 1 84 ? -21.384 11.755 7.801 1.00 89.69 84 ASN A C 1
ATOM 696 O O . ASN A 1 84 ? -21.006 12.446 6.862 1.00 89.69 84 ASN A O 1
ATOM 700 N N . ARG A 1 85 ? -21.215 12.166 9.061 1.00 87.31 85 ARG A N 1
ATOM 701 C CA . ARG A 1 85 ? -20.432 13.355 9.428 1.00 87.31 85 ARG A CA 1
ATOM 702 C C . ARG A 1 85 ? -19.055 13.014 9.989 1.00 87.31 85 ARG A C 1
ATOM 704 O O . ARG A 1 85 ? -18.268 13.926 10.213 1.00 87.31 85 ARG A O 1
ATOM 711 N N . ASP A 1 86 ? -18.772 11.738 10.231 1.00 89.81 86 ASP A N 1
ATOM 712 C CA . ASP A 1 86 ? -17.552 11.312 10.904 1.00 89.81 86 ASP A CA 1
ATOM 713 C C . ASP A 1 86 ? -16.473 10.903 9.903 1.00 89.81 86 ASP A C 1
ATOM 715 O O . ASP A 1 86 ? -16.651 10.021 9.062 1.00 89.81 86 ASP A O 1
ATOM 719 N N . GLU A 1 87 ? -15.320 11.549 10.018 1.00 91.62 87 GLU A N 1
ATOM 720 C CA . GLU A 1 87 ? -14.159 11.316 9.164 1.00 91.62 87 GLU A CA 1
ATOM 721 C C . GLU A 1 87 ? -13.607 9.887 9.260 1.00 91.62 87 GLU A C 1
ATOM 723 O O . GLU A 1 87 ? -13.144 9.335 8.262 1.00 91.62 87 GLU A O 1
ATOM 728 N N . ASN A 1 88 ? -13.717 9.233 10.422 1.00 91.12 88 ASN A N 1
ATOM 729 C CA . ASN A 1 88 ? -13.195 7.880 10.625 1.00 91.12 88 ASN A CA 1
ATOM 730 C C . ASN A 1 88 ? -13.986 6.842 9.836 1.00 91.12 88 ASN A C 1
ATOM 732 O O . ASN A 1 88 ? -13.409 5.872 9.341 1.00 91.12 88 ASN A O 1
ATOM 736 N N . VAL A 1 89 ? -15.293 7.063 9.675 1.00 91.12 89 VAL A N 1
ATOM 737 C CA . VAL A 1 89 ? -16.144 6.233 8.816 1.00 91.12 89 VAL A CA 1
ATOM 738 C C . VAL A 1 89 ? -15.680 6.345 7.373 1.00 91.12 89 VAL A C 1
ATOM 740 O O . VAL A 1 89 ? -15.526 5.323 6.704 1.00 91.12 89 VAL A O 1
ATOM 743 N N . PHE A 1 90 ? -15.398 7.560 6.901 1.00 92.25 90 PHE A N 1
ATOM 744 C CA . PHE A 1 90 ? -14.890 7.756 5.547 1.00 92.25 90 PHE A CA 1
ATOM 745 C C . PHE A 1 90 ? -13.536 7.080 5.339 1.00 92.25 90 PHE A C 1
ATOM 747 O O . PHE A 1 90 ? -13.342 6.441 4.304 1.00 92.25 90 PHE A O 1
ATOM 754 N N . TYR A 1 91 ? -12.636 7.120 6.325 1.00 92.19 91 TYR A N 1
ATOM 755 C CA . TYR A 1 91 ? -11.372 6.386 6.248 1.00 92.19 91 TYR A CA 1
ATOM 756 C C . TYR A 1 91 ? -11.565 4.863 6.222 1.00 92.19 91 TYR A C 1
ATOM 758 O O . TYR A 1 91 ? -10.898 4.186 5.438 1.00 92.19 91 TYR A O 1
ATOM 766 N N . LEU A 1 92 ? -12.504 4.309 7.002 1.00 92.62 92 LEU A N 1
ATOM 767 C CA . LEU A 1 92 ? -12.821 2.877 6.948 1.00 92.62 92 LEU A CA 1
ATOM 768 C C . LEU A 1 92 ? -13.396 2.480 5.583 1.00 92.62 92 LEU A C 1
ATOM 770 O O . LEU A 1 92 ? -12.961 1.492 4.992 1.00 92.62 92 LEU A O 1
ATOM 774 N N . VAL A 1 93 ? -14.356 3.249 5.067 1.00 92.06 93 VAL A N 1
ATOM 775 C CA . VAL A 1 93 ? -14.960 2.998 3.751 1.00 92.06 93 VAL A CA 1
ATOM 776 C C . VAL A 1 93 ? -13.897 3.074 2.659 1.00 92.06 93 VAL A C 1
ATOM 778 O O . VAL A 1 93 ? -13.843 2.194 1.802 1.00 92.06 93 VAL A O 1
ATOM 781 N N . LEU A 1 94 ? -13.011 4.070 2.714 1.00 90.75 94 LEU A N 1
ATOM 782 C CA . LEU A 1 94 ? -11.903 4.202 1.775 1.00 90.75 94 LEU A CA 1
ATOM 783 C C . LEU A 1 94 ? -10.972 2.984 1.830 1.00 90.75 94 LEU A C 1
ATOM 785 O O . LEU A 1 94 ? -10.616 2.449 0.780 1.00 90.75 94 LEU A O 1
ATOM 789 N N . ALA A 1 95 ? -10.631 2.510 3.033 1.00 90.75 95 ALA A N 1
ATOM 790 C CA . ALA A 1 95 ? -9.830 1.304 3.212 1.00 90.75 95 ALA A CA 1
ATOM 791 C C . ALA A 1 95 ? -10.517 0.067 2.604 1.00 90.75 95 ALA A C 1
ATOM 793 O O . ALA A 1 95 ? -9.861 -0.699 1.903 1.00 90.75 95 ALA A O 1
ATOM 794 N N . CYS A 1 96 ? -11.834 -0.093 2.783 1.00 90.50 96 CYS A N 1
ATOM 795 C CA . CYS A 1 96 ? -12.612 -1.175 2.168 1.00 90.50 96 CYS A CA 1
ATOM 796 C C . CYS A 1 96 ? -12.635 -1.087 0.636 1.00 90.50 96 CYS A C 1
ATOM 798 O O . CYS A 1 96 ? -12.434 -2.088 -0.051 1.00 90.50 96 CYS A O 1
ATOM 800 N N . VAL A 1 97 ? -12.866 0.107 0.085 1.00 90.12 97 VAL A N 1
ATOM 801 C CA . VAL A 1 97 ? -12.872 0.328 -1.368 1.00 90.12 97 VAL A CA 1
ATOM 802 C C . VAL A 1 97 ? -11.508 -0.021 -1.956 1.00 90.12 97 VAL A C 1
ATOM 804 O O . VAL A 1 97 ? -11.435 -0.728 -2.958 1.00 90.12 97 VAL A O 1
ATOM 807 N N . TRP A 1 98 ? -10.422 0.423 -1.328 1.00 85.88 98 TRP A N 1
ATOM 808 C CA . TRP A 1 98 ? -9.068 0.136 -1.799 1.00 85.88 98 TRP A CA 1
ATOM 809 C C . TRP A 1 98 ? -8.670 -1.327 -1.625 1.00 85.88 98 TRP A C 1
ATOM 811 O O . TRP A 1 98 ? -8.010 -1.880 -2.503 1.00 85.88 98 TRP A O 1
ATOM 821 N N . PHE A 1 99 ? -9.142 -1.986 -0.567 1.00 86.69 99 PHE A N 1
ATOM 822 C CA . PHE A 1 99 ? -8.984 -3.427 -0.403 1.00 86.69 99 PHE A CA 1
ATOM 823 C C . PHE A 1 99 ? -9.605 -4.204 -1.577 1.00 86.69 99 PHE A C 1
ATOM 825 O O . PHE A 1 99 ? -8.998 -5.150 -2.074 1.00 86.69 99 PHE A O 1
ATOM 832 N N . MET A 1 100 ? -10.770 -3.772 -2.079 1.00 84.94 100 MET A N 1
ATOM 833 C CA . MET A 1 100 ? -11.424 -4.393 -3.241 1.00 84.94 100 MET A CA 1
ATOM 834 C C . MET A 1 100 ? -10.800 -3.996 -4.592 1.00 84.94 100 MET A C 1
ATOM 836 O O . MET A 1 100 ? -10.860 -4.773 -5.541 1.00 84.94 100 MET A O 1
ATOM 840 N N . ASN A 1 101 ? -10.185 -2.811 -4.698 1.00 76.00 101 ASN A N 1
ATOM 841 C CA . ASN A 1 101 ? -9.682 -2.237 -5.959 1.00 76.00 101 ASN A CA 1
ATOM 842 C C . ASN A 1 101 ? -8.144 -2.279 -6.107 1.00 76.00 101 ASN A C 1
ATOM 844 O O . ASN A 1 101 ? -7.570 -1.581 -6.944 1.00 76.00 101 ASN A O 1
ATOM 848 N N . ALA A 1 102 ? -7.463 -3.123 -5.332 1.00 62.53 102 ALA A N 1
ATOM 849 C CA . ALA A 1 102 ? -6.003 -3.210 -5.182 1.00 62.53 102 ALA A CA 1
ATOM 850 C C . ALA A 1 102 ? -5.162 -3.365 -6.473 1.00 62.53 102 ALA A C 1
ATOM 852 O O . ALA A 1 102 ? -3.939 -3.212 -6.460 1.00 62.53 102 ALA A O 1
ATOM 853 N N . GLN A 1 103 ? -5.780 -3.690 -7.608 1.00 60.97 103 GLN A N 1
ATOM 854 C CA . GLN A 1 103 ? -5.079 -4.054 -8.843 1.00 60.97 103 GLN A CA 1
ATOM 855 C C . GLN A 1 103 ? -4.494 -2.856 -9.611 1.00 60.97 103 GLN A C 1
ATOM 857 O O . GLN A 1 103 ? -3.643 -3.053 -10.480 1.00 60.97 103 GLN A O 1
ATOM 862 N N . VAL A 1 104 ? -4.882 -1.616 -9.291 1.00 62.56 104 VAL A N 1
ATOM 863 C CA . VAL A 1 104 ? -4.473 -0.426 -10.066 1.00 62.56 104 VAL A CA 1
ATOM 864 C C . VAL A 1 104 ? -2.946 -0.235 -10.077 1.00 62.56 104 VAL A C 1
ATOM 866 O O . VAL A 1 104 ? -2.356 -0.040 -11.140 1.00 62.56 104 VAL A O 1
ATOM 869 N N . PHE A 1 105 ? -2.276 -0.375 -8.927 1.00 60.81 105 PHE A N 1
ATOM 870 C CA . PHE A 1 105 ? -0.821 -0.170 -8.830 1.00 60.81 105 PHE A CA 1
ATOM 871 C C . PHE A 1 105 ? 0.002 -1.317 -9.434 1.00 60.81 105 PHE A C 1
ATOM 873 O O . PHE A 1 105 ? 1.037 -1.075 -10.059 1.00 60.81 105 PHE A O 1
ATOM 880 N N . ALA A 1 106 ? -0.463 -2.563 -9.302 1.00 63.47 106 ALA A N 1
ATOM 881 C CA . ALA A 1 106 ? 0.202 -3.720 -9.904 1.00 63.47 106 ALA A CA 1
ATOM 882 C C . ALA A 1 106 ? 0.150 -3.674 -11.441 1.00 63.47 106 ALA A C 1
ATOM 884 O O . ALA A 1 106 ? 1.112 -4.047 -12.117 1.00 63.47 106 ALA A O 1
ATOM 885 N N . ASN A 1 107 ? -0.951 -3.167 -11.998 1.00 68.62 107 ASN A N 1
ATOM 886 C CA . ASN A 1 107 ? -1.101 -2.986 -13.438 1.00 68.62 107 ASN A CA 1
ATOM 887 C C . ASN A 1 107 ? -0.204 -1.857 -13.965 1.00 68.62 107 ASN A C 1
ATOM 889 O O . ASN A 1 107 ? 0.386 -1.995 -15.037 1.00 68.62 107 ASN A O 1
ATOM 893 N N . ALA A 1 108 ? -0.038 -0.778 -13.194 1.00 68.56 108 ALA A N 1
ATOM 894 C CA . ALA A 1 108 ? 0.823 0.342 -13.563 1.00 68.56 108 ALA A CA 1
ATOM 895 C C . ALA A 1 108 ? 2.305 -0.060 -13.669 1.00 68.56 108 ALA A C 1
ATOM 897 O O . ALA A 1 108 ? 2.964 0.289 -14.648 1.00 68.56 108 ALA A O 1
ATOM 898 N N . SER A 1 109 ? 2.836 -0.839 -12.718 1.00 69.38 109 SER A N 1
ATOM 899 C CA . SER A 1 109 ? 4.245 -1.269 -12.772 1.00 69.38 109 SER A CA 1
ATOM 900 C C . SER A 1 109 ? 4.524 -2.177 -13.973 1.00 69.38 109 SER A C 1
ATOM 902 O O . SER A 1 109 ? 5.505 -1.975 -14.689 1.00 69.38 109 SER A O 1
ATOM 904 N N . ARG A 1 110 ? 3.620 -3.124 -14.258 1.00 71.56 110 ARG A N 1
ATOM 905 C CA . ARG A 1 110 ? 3.692 -4.000 -15.439 1.00 71.56 110 ARG A CA 1
ATOM 906 C C . ARG A 1 110 ? 3.591 -3.215 -16.742 1.00 71.56 110 ARG A C 1
ATOM 908 O O . ARG A 1 110 ? 4.314 -3.510 -17.693 1.00 71.56 110 ARG A O 1
ATOM 915 N N . PHE A 1 111 ? 2.721 -2.209 -16.782 1.00 79.12 111 PHE A N 1
ATOM 916 C CA . PHE A 1 111 ? 2.597 -1.317 -17.928 1.00 79.12 111 PHE A CA 1
ATOM 917 C C . PHE A 1 111 ? 3.900 -0.555 -18.186 1.00 79.12 111 PHE A C 1
ATOM 919 O O . PHE A 1 111 ? 4.393 -0.579 -19.311 1.00 79.12 111 PHE A O 1
ATOM 926 N N . ILE A 1 112 ? 4.496 0.045 -17.149 1.00 77.88 112 ILE A N 1
ATOM 927 C CA . ILE A 1 112 ? 5.770 0.770 -17.261 1.00 77.88 112 ILE A CA 1
ATOM 928 C C . ILE A 1 112 ? 6.883 -0.172 -17.725 1.00 77.88 112 ILE A C 1
ATOM 930 O O . ILE A 1 112 ? 7.593 0.157 -18.670 1.00 77.88 112 ILE A O 1
ATOM 934 N N . GLN A 1 113 ? 7.001 -1.366 -17.136 1.00 77.25 113 GLN A N 1
ATOM 935 C CA . GLN A 1 113 ? 7.993 -2.358 -17.568 1.00 77.25 113 GLN A CA 1
ATOM 936 C C . GLN A 1 113 ? 7.810 -2.743 -19.045 1.00 77.25 113 GLN A C 1
ATOM 938 O O . GLN A 1 113 ? 8.777 -2.752 -19.805 1.00 77.25 113 GLN A O 1
ATOM 943 N N . SER A 1 114 ? 6.571 -3.002 -19.481 1.00 79.94 114 SER A N 1
ATOM 944 C CA . SER A 1 114 ? 6.279 -3.334 -20.881 1.00 79.94 114 SER A CA 1
ATOM 945 C C . SER A 1 114 ? 6.568 -2.167 -21.826 1.00 79.94 114 SER A C 1
ATOM 947 O O . SER A 1 114 ? 7.116 -2.376 -22.907 1.00 79.94 114 SER A O 1
ATOM 949 N N . TRP A 1 115 ? 6.223 -0.943 -21.428 1.00 83.81 115 TRP A N 1
ATOM 950 C CA . TRP A 1 115 ? 6.474 0.262 -22.211 1.00 83.81 115 TRP A CA 1
ATOM 951 C C . TRP A 1 115 ? 7.974 0.522 -22.370 1.00 83.81 115 TRP A C 1
ATOM 953 O O . TRP A 1 115 ? 8.437 0.701 -23.496 1.00 83.81 115 TRP A O 1
ATOM 963 N N . VAL A 1 116 ? 8.738 0.460 -21.271 1.00 86.00 116 VAL A N 1
ATOM 964 C CA . VAL A 1 116 ? 10.197 0.645 -21.280 1.00 86.00 116 VAL A CA 1
ATOM 965 C C . VAL A 1 116 ? 10.848 -0.389 -22.190 1.00 86.00 116 VAL A C 1
ATOM 967 O O . VAL A 1 116 ? 11.600 -0.012 -23.083 1.00 86.00 116 VAL A O 1
ATOM 970 N N . HIS A 1 117 ? 10.510 -1.672 -22.032 1.00 80.00 117 HIS A N 1
ATOM 971 C CA . HIS A 1 117 ? 11.088 -2.740 -22.849 1.00 80.00 117 HIS A CA 1
ATOM 972 C C . HIS A 1 117 ? 10.761 -2.562 -24.340 1.00 80.00 117 HIS A C 1
ATOM 974 O O . HIS A 1 117 ? 11.656 -2.571 -25.183 1.00 80.00 117 HIS A O 1
ATOM 980 N N . LYS A 1 118 ? 9.493 -2.279 -24.674 1.00 77.38 118 LYS A N 1
ATOM 981 C CA . LYS A 1 118 ? 9.064 -2.044 -26.064 1.00 77.38 118 LYS A CA 1
ATOM 982 C C . LYS A 1 118 ? 9.731 -0.827 -26.703 1.00 77.38 118 LYS A C 1
ATOM 984 O O . LYS A 1 118 ? 9.972 -0.843 -27.909 1.00 77.38 118 LYS A O 1
ATOM 989 N N . ASN A 1 119 ? 9.971 0.238 -25.939 1.00 85.31 119 ASN A N 1
ATOM 990 C CA . ASN A 1 119 ? 10.600 1.449 -26.457 1.00 85.31 119 ASN A CA 1
ATOM 991 C C . ASN A 1 119 ? 12.122 1.279 -26.603 1.00 85.31 119 ASN A C 1
ATOM 993 O O . ASN A 1 119 ? 12.696 1.704 -27.605 1.00 85.31 119 ASN A O 1
ATOM 997 N N . TYR A 1 120 ? 12.763 0.599 -25.648 1.00 79.06 120 TYR A N 1
ATOM 998 C CA . TYR A 1 120 ? 14.206 0.361 -25.648 1.00 79.06 120 TYR A CA 1
ATOM 999 C C . TYR A 1 120 ? 14.638 -0.622 -26.746 1.00 79.06 120 TYR A C 1
ATOM 1001 O O . TYR A 1 120 ? 15.598 -0.347 -27.464 1.00 79.06 120 TYR A O 1
ATOM 1009 N N . ASP A 1 121 ? 13.885 -1.706 -26.969 1.00 77.81 121 ASP A N 1
ATOM 1010 C CA . ASP A 1 121 ? 14.164 -2.672 -28.043 1.00 77.81 121 ASP A CA 1
ATOM 1011 C C . ASP A 1 121 ? 14.135 -2.026 -29.432 1.00 77.81 121 ASP A C 1
ATOM 1013 O O . ASP A 1 121 ? 14.965 -2.325 -30.291 1.00 77.81 121 ASP A O 1
ATOM 1017 N N . LYS A 1 122 ? 13.181 -1.115 -29.666 1.00 73.25 122 LYS A N 1
ATOM 1018 C CA . LYS A 1 122 ? 13.083 -0.376 -30.932 1.00 73.25 122 LYS A CA 1
ATOM 1019 C C . LYS A 1 122 ? 14.268 0.565 -31.127 1.00 73.25 122 LYS A C 1
ATOM 1021 O O . LYS A 1 122 ? 14.805 0.625 -32.229 1.00 73.25 122 LYS A O 1
ATOM 1026 N N . ALA A 1 123 ? 14.686 1.268 -30.075 1.00 74.38 123 ALA A N 1
ATOM 1027 C CA . ALA A 1 123 ? 15.848 2.148 -30.131 1.00 74.38 123 ALA A CA 1
ATOM 1028 C C . ALA A 1 123 ? 17.134 1.358 -30.431 1.00 74.38 123 ALA A C 1
ATOM 1030 O O . ALA A 1 123 ? 17.856 1.706 -31.361 1.00 74.38 123 ALA A O 1
ATOM 1031 N N . MET A 1 124 ? 17.360 0.242 -29.729 1.00 78.25 124 MET A N 1
ATOM 1032 C CA . MET A 1 124 ? 18.501 -0.656 -29.956 1.00 78.25 124 MET A CA 1
ATOM 1033 C C . MET A 1 124 ? 18.539 -1.216 -31.381 1.00 78.25 124 MET A C 1
ATOM 1035 O O . MET A 1 124 ? 19.590 -1.213 -32.016 1.00 78.25 124 MET A O 1
ATOM 1039 N N . ARG A 1 125 ? 17.394 -1.647 -31.929 1.00 77.88 125 ARG A N 1
ATOM 1040 C CA . ARG A 1 125 ? 17.326 -2.150 -33.312 1.00 77.88 125 ARG A CA 1
ATOM 1041 C C . ARG A 1 125 ? 17.675 -1.074 -34.339 1.00 77.88 125 ARG A C 1
ATOM 1043 O O . ARG A 1 125 ? 18.425 -1.357 -35.269 1.00 77.88 125 ARG A O 1
ATOM 1050 N N . THR A 1 126 ? 17.187 0.152 -34.160 1.00 76.19 126 THR A N 1
ATOM 1051 C CA . THR A 1 126 ? 17.527 1.278 -35.045 1.00 76.19 126 THR A CA 1
ATOM 1052 C C . THR A 1 126 ? 19.017 1.604 -34.984 1.00 76.19 126 THR A C 1
ATOM 1054 O O . THR A 1 126 ? 19.637 1.771 -36.030 1.00 76.19 126 THR A O 1
ATOM 1057 N N . VAL A 1 127 ? 19.611 1.622 -33.786 1.00 79.19 127 VAL A N 1
ATOM 1058 C CA . VAL A 1 127 ? 21.061 1.819 -33.623 1.00 79.19 127 VAL A CA 1
ATOM 1059 C C . VAL A 1 127 ? 21.836 0.703 -34.323 1.00 79.19 127 VAL A C 1
ATOM 1061 O O . VAL A 1 127 ? 22.707 1.000 -35.133 1.00 79.19 127 VAL A O 1
ATOM 1064 N N . SER A 1 128 ? 21.449 -0.563 -34.135 1.00 77.06 128 SER A N 1
ATOM 1065 C CA . SER A 1 128 ? 22.120 -1.693 -34.793 1.00 77.06 128 SER A CA 1
ATOM 1066 C C . SER A 1 128 ? 22.024 -1.655 -36.326 1.00 77.06 128 SER A C 1
ATOM 1068 O O . SER A 1 128 ? 22.968 -2.032 -37.014 1.00 77.06 128 SER A O 1
ATOM 1070 N N . PHE A 1 129 ? 20.911 -1.160 -36.883 1.00 79.94 129 PHE A N 1
ATOM 1071 C CA . PHE A 1 129 ? 20.767 -0.965 -38.327 1.00 79.94 129 PHE A CA 1
ATOM 1072 C C . PHE A 1 129 ? 21.705 0.132 -38.842 1.00 79.94 129 PHE A C 1
ATOM 1074 O O . PHE A 1 129 ? 22.362 -0.045 -39.866 1.00 79.94 129 PHE A O 1
ATOM 1081 N N . VAL A 1 130 ? 21.792 1.250 -38.118 1.00 75.69 130 VAL A N 1
ATOM 1082 C CA . VAL A 1 130 ? 22.687 2.364 -38.453 1.00 75.69 130 VAL A CA 1
ATOM 1083 C C . VAL A 1 130 ? 24.153 1.924 -38.371 1.00 75.69 130 VAL A C 1
ATOM 1085 O O . VAL A 1 130 ? 24.926 2.207 -39.283 1.00 75.69 130 VAL A O 1
ATOM 1088 N N . GLU A 1 131 ? 24.532 1.168 -37.341 1.00 74.25 131 GLU A N 1
ATOM 1089 C CA . GLU A 1 131 ? 25.874 0.588 -37.202 1.00 74.25 131 GLU A CA 1
ATOM 1090 C C . GLU A 1 131 ? 26.212 -0.383 -38.335 1.00 74.25 131 GLU A C 1
ATOM 1092 O O . GLU A 1 131 ? 27.298 -0.306 -38.913 1.00 74.25 131 GLU A O 1
ATOM 1097 N N . GLN A 1 132 ? 25.278 -1.269 -38.690 1.00 85.19 132 GLN A N 1
ATOM 1098 C CA . GLN A 1 132 ? 25.462 -2.198 -39.800 1.00 85.19 132 GLN A CA 1
ATOM 1099 C C . GLN A 1 132 ? 25.657 -1.440 -41.118 1.00 85.19 132 GLN A C 1
ATOM 1101 O O . GLN A 1 132 ? 26.588 -1.743 -41.861 1.00 85.19 132 GLN A O 1
ATOM 1106 N N . ALA A 1 133 ? 24.854 -0.401 -41.363 1.00 77.94 133 ALA A N 1
ATOM 1107 C CA . ALA A 1 133 ? 24.982 0.444 -42.544 1.00 77.94 133 ALA A CA 1
ATOM 1108 C C . ALA A 1 133 ? 26.349 1.149 -42.605 1.00 77.94 133 ALA A C 1
ATOM 1110 O O . ALA A 1 133 ? 27.006 1.123 -43.645 1.00 77.94 133 ALA A O 1
ATOM 1111 N N . PHE A 1 134 ? 26.829 1.722 -41.495 1.00 76.44 134 PHE A N 1
ATOM 1112 C CA . PHE A 1 134 ? 28.170 2.314 -41.439 1.00 76.44 134 PHE A CA 1
ATOM 1113 C C . PHE A 1 134 ? 29.278 1.278 -41.657 1.00 76.44 134 PHE A C 1
ATOM 1115 O O . PHE A 1 134 ? 30.257 1.564 -42.348 1.00 76.44 134 PHE A O 1
ATOM 1122 N N . SER A 1 135 ? 29.126 0.071 -41.110 1.00 78.12 135 SER A N 1
ATOM 1123 C CA . SER A 1 135 ? 30.086 -1.018 -41.300 1.00 78.12 135 SER A CA 1
ATOM 1124 C C . SER A 1 135 ? 30.145 -1.480 -42.758 1.00 78.12 135 SER A C 1
ATOM 1126 O O . SER A 1 135 ? 31.233 -1.686 -43.296 1.00 78.12 135 SER A O 1
ATOM 1128 N N . ASP A 1 136 ? 28.996 -1.594 -43.423 1.00 83.31 136 ASP A N 1
ATOM 1129 C CA . ASP A 1 136 ? 28.909 -1.994 -44.828 1.00 83.31 136 ASP A CA 1
ATOM 1130 C C . ASP A 1 136 ? 29.498 -0.923 -45.754 1.00 83.31 136 ASP A C 1
ATOM 1132 O O . ASP A 1 136 ? 30.269 -1.250 -46.658 1.00 83.31 136 ASP A O 1
ATOM 1136 N N . VAL A 1 137 ? 29.234 0.358 -45.473 1.00 76.44 137 VAL A N 1
ATOM 1137 C CA . VAL A 1 137 ? 29.868 1.484 -46.177 1.00 76.44 137 VAL A CA 1
ATOM 1138 C C . VAL A 1 137 ? 31.382 1.468 -45.975 1.00 76.44 137 VAL A C 1
ATOM 1140 O O . VAL A 1 137 ? 32.120 1.615 -46.946 1.00 76.44 137 VAL A O 1
ATOM 1143 N N . ALA A 1 138 ? 31.870 1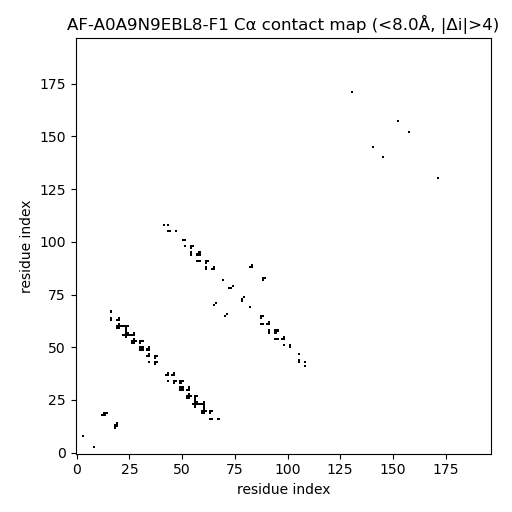.232 -44.755 1.00 75.62 138 ALA A N 1
ATOM 1144 C CA . ALA A 1 138 ? 33.303 1.124 -44.493 1.00 75.62 138 ALA A CA 1
ATOM 1145 C C . ALA A 1 138 ? 33.945 -0.036 -45.274 1.00 75.62 138 ALA A C 1
ATOM 1147 O O . ALA A 1 138 ? 34.991 0.152 -45.884 1.00 75.62 138 ALA A O 1
ATOM 1148 N N . ARG A 1 139 ? 33.308 -1.216 -45.338 1.00 78.12 139 ARG A N 1
ATOM 1149 C CA . ARG A 1 139 ? 33.812 -2.354 -46.136 1.00 78.12 139 ARG A CA 1
ATOM 1150 C C . ARG A 1 139 ? 33.803 -2.073 -47.639 1.00 78.12 139 ARG A C 1
ATOM 1152 O O . ARG A 1 139 ? 34.724 -2.483 -48.340 1.00 78.12 139 ARG A O 1
ATOM 1159 N N . PHE A 1 140 ? 32.777 -1.386 -48.137 1.00 81.62 140 PHE A N 1
ATOM 1160 C CA . PHE A 1 140 ? 32.693 -0.988 -49.540 1.00 81.62 140 PHE A CA 1
ATOM 1161 C C . PHE A 1 140 ? 33.776 0.030 -49.904 1.00 81.62 140 PHE A C 1
ATOM 1163 O O . PHE A 1 140 ? 34.463 -0.137 -50.910 1.00 81.62 140 PHE A O 1
ATOM 1170 N N . LEU A 1 141 ? 33.968 1.046 -49.057 1.00 72.25 141 LEU A N 1
ATOM 1171 C CA . LEU A 1 141 ? 35.050 2.010 -49.205 1.00 72.25 141 LEU A CA 1
ATOM 1172 C C . LEU A 1 141 ? 36.408 1.315 -49.141 1.00 72.25 141 LEU A C 1
ATOM 1174 O O . LEU A 1 141 ? 37.236 1.598 -49.990 1.00 72.25 141 LEU A O 1
ATOM 1178 N N . ASP A 1 142 ? 36.623 0.358 -48.238 1.00 72.31 142 ASP A N 1
ATOM 1179 C CA . ASP A 1 142 ? 37.853 -0.445 -48.192 1.00 72.31 142 ASP A CA 1
ATOM 1180 C C . ASP A 1 142 ? 38.095 -1.188 -49.519 1.00 72.31 142 ASP A C 1
ATOM 1182 O O . ASP A 1 142 ? 39.214 -1.188 -50.024 1.00 72.31 142 ASP A O 1
ATOM 1186 N N . GLY A 1 143 ? 37.052 -1.762 -50.128 1.00 71.81 143 GLY A N 1
ATOM 1187 C CA . GLY A 1 143 ? 37.146 -2.427 -51.433 1.00 71.81 143 GLY A CA 1
ATOM 1188 C C . GLY A 1 143 ? 37.366 -1.474 -52.618 1.00 71.81 143 GLY A C 1
ATOM 1189 O O . GLY A 1 143 ? 38.026 -1.846 -53.585 1.00 71.81 143 GLY A O 1
ATOM 1190 N N . MET A 1 144 ? 36.843 -0.246 -52.544 1.00 69.75 144 MET A N 1
ATOM 1191 C CA . MET A 1 144 ? 36.966 0.774 -53.594 1.00 69.75 144 MET A CA 1
ATOM 1192 C C . MET A 1 144 ? 38.265 1.590 -53.494 1.00 69.75 144 MET A C 1
ATOM 1194 O O . MET A 1 144 ? 38.833 1.954 -54.520 1.00 69.75 144 MET A O 1
ATOM 1198 N N . LEU A 1 145 ? 38.732 1.888 -52.277 1.00 62.75 145 LEU A N 1
ATOM 1199 C CA . LEU A 1 145 ? 39.956 2.650 -52.000 1.00 62.75 145 LEU A CA 1
ATOM 1200 C C . LEU A 1 145 ? 41.208 1.772 -51.942 1.00 62.75 145 LEU A C 1
ATOM 1202 O O . LEU A 1 145 ? 42.300 2.290 -52.168 1.00 62.75 145 LEU A O 1
ATOM 1206 N N . LEU A 1 146 ? 41.083 0.470 -51.667 1.00 63.19 146 LEU A N 1
ATOM 1207 C CA . LEU A 1 146 ? 42.201 -0.478 -51.706 1.00 63.19 146 LEU A CA 1
ATOM 1208 C C . LEU A 1 146 ? 41.979 -1.602 -52.739 1.00 63.19 146 LEU A C 1
ATOM 1210 O O . LEU A 1 146 ? 42.040 -2.780 -52.372 1.00 63.19 146 LEU A O 1
ATOM 1214 N N . PRO A 1 147 ? 41.775 -1.308 -54.040 1.00 55.28 147 PRO A N 1
ATOM 1215 C CA . PRO A 1 147 ? 41.920 -2.325 -55.062 1.00 55.28 147 PRO A CA 1
ATOM 1216 C C . PRO A 1 147 ? 43.416 -2.600 -55.210 1.00 55.28 147 PRO A C 1
ATOM 1218 O O . PRO A 1 147 ? 44.120 -1.952 -55.976 1.00 55.28 147 PRO A O 1
ATOM 1221 N N . SER A 1 148 ? 43.888 -3.592 -54.461 1.00 47.62 148 SER A N 1
ATOM 1222 C CA . SER A 1 148 ? 45.249 -4.113 -54.517 1.00 47.62 148 SER A CA 1
ATOM 1223 C C . SER A 1 148 ? 46.333 -3.164 -53.990 1.00 47.62 148 SER A C 1
ATOM 1225 O O . SER A 1 148 ? 46.364 -1.959 -54.234 1.00 47.62 148 SER A O 1
ATOM 1227 N N . ALA A 1 149 ? 47.270 -3.743 -53.249 1.00 53.09 149 ALA A N 1
ATOM 1228 C CA . ALA A 1 149 ? 48.511 -3.100 -52.867 1.00 53.09 149 ALA A CA 1
ATOM 1229 C C . ALA A 1 149 ? 49.278 -2.672 -54.131 1.00 53.09 149 ALA A C 1
ATOM 1231 O O . ALA A 1 149 ? 49.960 -3.482 -54.754 1.00 53.09 149 ALA A O 1
ATOM 1232 N N . ASN A 1 150 ? 49.156 -1.404 -54.523 1.00 52.97 150 ASN A N 1
ATOM 1233 C CA . ASN A 1 150 ? 50.047 -0.782 -55.493 1.00 52.97 150 ASN A CA 1
ATOM 1234 C C . ASN A 1 150 ? 50.994 0.164 -54.745 1.00 52.97 150 ASN A C 1
ATOM 1236 O O . ASN A 1 150 ? 50.553 1.003 -53.957 1.00 52.97 150 ASN A O 1
ATOM 1240 N N . ASN A 1 151 ? 52.298 0.020 -54.984 1.00 57.16 151 ASN A N 1
ATOM 1241 C CA . ASN A 1 151 ? 53.411 0.626 -54.239 1.00 57.16 151 ASN A CA 1
ATOM 1242 C C . ASN A 1 151 ? 53.528 2.164 -54.367 1.00 57.16 151 ASN A C 1
ATOM 1244 O O . ASN A 1 151 ? 54.589 2.727 -54.114 1.00 57.16 151 ASN A O 1
ATOM 1248 N N . SER A 1 152 ? 52.462 2.863 -54.759 1.00 60.41 152 SER A N 1
ATOM 1249 C CA . SER A 1 152 ? 52.471 4.301 -55.063 1.00 60.41 152 SER A CA 1
ATOM 1250 C C . SER A 1 152 ? 51.624 5.151 -54.107 1.00 60.41 152 SER A C 1
ATOM 1252 O O . SER A 1 152 ? 51.487 6.353 -54.320 1.00 60.41 152 SER A O 1
ATOM 1254 N N . ILE A 1 153 ? 51.057 4.569 -53.044 1.00 60.75 153 ILE A N 1
ATOM 1255 C CA . ILE A 1 153 ? 50.278 5.323 -52.049 1.00 60.75 153 ILE A CA 1
ATOM 1256 C C . ILE A 1 153 ? 51.234 5.941 -51.017 1.00 60.75 153 ILE A C 1
ATOM 1258 O O . ILE A 1 153 ? 51.899 5.232 -50.264 1.00 60.75 153 ILE A O 1
ATOM 1262 N N . HIS A 1 154 ? 51.297 7.275 -50.973 1.00 59.84 154 HIS A N 1
ATOM 1263 C CA . HIS A 1 154 ? 52.174 8.032 -50.073 1.00 59.84 154 HIS A CA 1
ATOM 1264 C C . HIS A 1 154 ? 51.914 7.661 -48.591 1.00 59.84 154 HIS A C 1
ATOM 1266 O O . HIS A 1 154 ? 50.752 7.662 -48.164 1.00 59.84 154 HIS A O 1
ATOM 1272 N N . PRO A 1 155 ? 52.952 7.390 -47.768 1.00 64.25 155 PRO A N 1
ATOM 1273 C CA . PRO A 1 155 ? 52.819 6.802 -46.422 1.00 64.25 155 PRO A CA 1
ATOM 1274 C C . PRO A 1 155 ? 51.946 7.621 -45.457 1.00 64.25 155 PRO A C 1
ATOM 1276 O O . PRO A 1 155 ? 51.341 7.081 -44.533 1.00 64.25 155 PRO A O 1
ATOM 1279 N N . TYR A 1 156 ? 51.824 8.925 -45.703 1.00 68.94 156 TYR A N 1
ATOM 1280 C CA . TYR A 1 156 ? 50.943 9.821 -44.956 1.00 68.94 156 TYR A CA 1
ATOM 1281 C C . TYR A 1 156 ? 49.451 9.461 -45.093 1.00 68.94 156 TYR A C 1
ATOM 1283 O O . T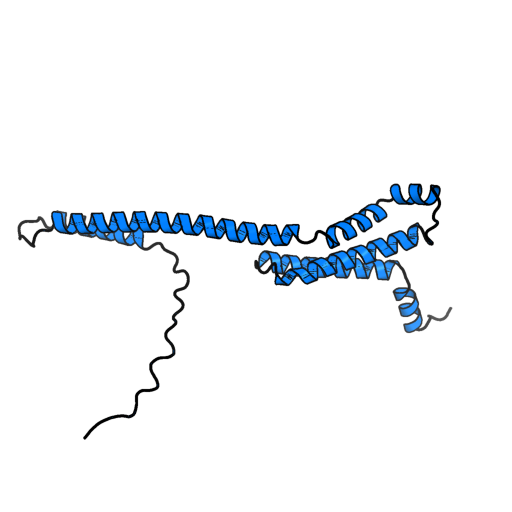YR A 1 156 ? 48.728 9.417 -44.099 1.00 68.94 156 TYR A O 1
ATOM 1291 N N . ILE A 1 157 ? 48.996 9.139 -46.308 1.00 64.88 157 ILE A N 1
ATOM 1292 C CA . ILE A 1 157 ? 47.583 8.848 -46.602 1.00 64.88 157 ILE A CA 1
ATOM 1293 C C . ILE A 1 157 ? 47.179 7.513 -45.962 1.00 64.88 157 ILE A C 1
ATOM 1295 O O . ILE A 1 157 ? 46.096 7.390 -45.391 1.00 64.88 157 ILE A O 1
ATOM 1299 N N . ALA A 1 158 ? 48.090 6.536 -45.970 1.00 68.88 158 ALA A N 1
ATOM 1300 C CA . ALA A 1 158 ? 47.885 5.244 -45.324 1.00 68.88 158 ALA A CA 1
ATOM 1301 C C . ALA A 1 158 ? 47.718 5.373 -43.799 1.00 68.88 158 ALA A C 1
ATOM 1303 O O . ALA A 1 158 ? 46.863 4.711 -43.208 1.00 68.88 158 ALA A O 1
ATOM 1304 N N . ASN A 1 159 ? 48.502 6.245 -43.158 1.00 74.50 159 ASN A N 1
ATOM 1305 C CA . ASN A 1 159 ? 48.410 6.479 -41.717 1.00 74.50 159 ASN A CA 1
ATOM 1306 C C . ASN A 1 159 ? 47.133 7.237 -41.331 1.00 74.50 159 ASN A C 1
ATOM 1308 O O . ASN A 1 159 ? 46.495 6.871 -40.344 1.00 74.50 159 ASN A O 1
ATOM 1312 N N . LEU A 1 160 ? 46.720 8.231 -42.124 1.00 74.94 160 LEU A N 1
ATOM 1313 C CA . LEU A 1 160 ? 45.472 8.969 -41.904 1.00 74.94 160 LEU A CA 1
ATOM 1314 C C . LEU A 1 160 ? 44.245 8.053 -42.015 1.00 74.94 160 LEU A C 1
ATOM 1316 O O . LEU A 1 160 ? 43.365 8.075 -41.156 1.00 74.94 160 LEU A O 1
ATOM 1320 N N . TYR A 1 161 ? 44.224 7.189 -43.028 1.00 68.88 161 TYR A N 1
ATOM 1321 C CA . TYR A 1 161 ? 43.161 6.206 -43.208 1.00 68.88 161 TYR A CA 1
ATOM 1322 C C . TYR A 1 161 ? 43.108 5.192 -42.050 1.00 68.88 161 TYR A C 1
ATOM 1324 O O . TYR A 1 161 ? 42.029 4.902 -41.532 1.00 68.88 161 TYR A O 1
ATOM 1332 N N . ARG A 1 162 ? 44.262 4.705 -41.565 1.00 71.94 162 ARG A N 1
ATOM 1333 C CA . ARG A 1 162 ? 44.310 3.829 -40.377 1.00 71.94 162 ARG A CA 1
ATOM 1334 C C . ARG A 1 162 ? 43.752 4.516 -39.130 1.00 71.94 162 ARG A C 1
ATOM 1336 O O . ARG A 1 162 ? 43.000 3.881 -38.395 1.00 71.94 162 ARG A O 1
ATOM 1343 N N . GLN A 1 163 ? 44.074 5.793 -38.915 1.00 77.81 163 GLN A N 1
ATOM 1344 C CA . GLN A 1 163 ? 43.561 6.568 -37.780 1.00 77.81 163 GLN A CA 1
ATOM 1345 C C . GLN A 1 163 ? 42.042 6.779 -37.868 1.00 77.81 163 GLN A C 1
ATOM 1347 O O . GLN A 1 163 ? 41.327 6.527 -36.895 1.00 77.81 163 GLN A 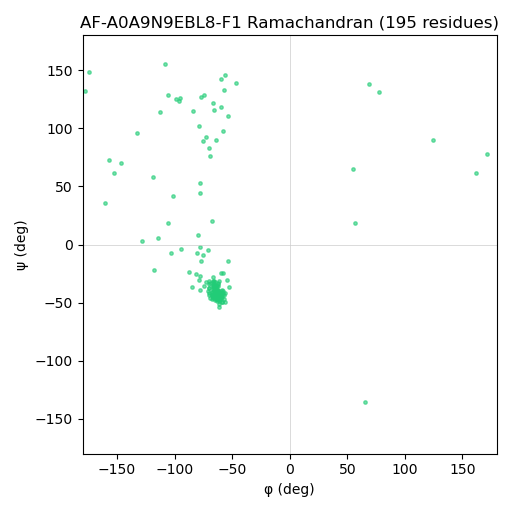O 1
ATOM 1352 N N . ALA A 1 164 ? 41.531 7.144 -39.047 1.00 73.12 164 ALA A N 1
ATOM 1353 C CA . ALA A 1 164 ? 40.095 7.281 -39.286 1.00 73.12 164 ALA A CA 1
ATOM 1354 C C . ALA A 1 164 ? 39.349 5.954 -39.054 1.00 73.12 164 ALA A C 1
ATOM 1356 O O . ALA A 1 164 ? 38.343 5.919 -38.345 1.00 73.12 164 ALA A O 1
ATOM 1357 N N . LYS A 1 165 ? 39.892 4.839 -39.560 1.00 67.25 165 LYS A N 1
ATOM 1358 C CA . LYS A 1 165 ? 39.348 3.492 -39.341 1.00 67.25 165 LYS A CA 1
ATOM 1359 C C . LYS A 1 165 ? 39.297 3.120 -37.856 1.00 67.25 165 LYS A C 1
ATOM 1361 O O . LYS A 1 165 ? 38.282 2.603 -37.395 1.00 67.25 165 LYS A O 1
ATOM 1366 N N . SER A 1 166 ? 40.350 3.413 -37.089 1.00 69.31 166 SER A N 1
ATOM 1367 C CA . SER A 1 166 ? 40.361 3.152 -35.643 1.00 69.31 166 SER A CA 1
ATOM 1368 C C . SER A 1 166 ? 39.350 3.994 -34.862 1.00 69.31 166 SER A C 1
ATOM 1370 O O . SER A 1 166 ? 38.740 3.475 -33.933 1.00 69.31 166 SER A O 1
ATOM 1372 N N . ALA A 1 167 ? 39.112 5.249 -35.256 1.00 71.81 167 ALA A N 1
ATOM 1373 C CA . ALA A 1 167 ? 38.128 6.110 -34.601 1.00 71.81 167 ALA A CA 1
ATOM 1374 C C . ALA A 1 167 ? 36.689 5.605 -34.804 1.00 71.81 167 ALA A C 1
ATOM 1376 O O . ALA A 1 167 ? 35.893 5.619 -33.868 1.00 71.81 167 ALA A O 1
ATOM 1377 N N . VAL A 1 168 ? 36.374 5.092 -35.998 1.00 66.88 168 VAL A N 1
ATOM 1378 C CA . VAL A 1 168 ? 35.061 4.500 -36.305 1.00 66.88 168 VAL A CA 1
ATOM 1379 C C . VAL A 1 168 ? 34.833 3.207 -35.517 1.00 66.88 168 VAL A C 1
ATOM 1381 O O . VAL A 1 168 ? 33.764 3.019 -34.942 1.00 66.88 168 VAL A O 1
ATOM 1384 N N . ILE A 1 169 ? 35.842 2.332 -35.432 1.00 69.62 169 ILE A N 1
ATOM 1385 C CA . ILE A 1 169 ? 35.754 1.094 -34.638 1.00 69.62 169 ILE A CA 1
ATOM 1386 C C . ILE A 1 169 ? 35.595 1.417 -33.147 1.00 69.62 169 ILE A C 1
ATOM 1388 O O . ILE A 1 169 ? 34.774 0.800 -32.474 1.00 69.62 169 ILE A O 1
ATOM 1392 N N . TRP A 1 170 ? 36.344 2.398 -32.641 1.00 71.81 170 TRP A N 1
ATOM 1393 C CA . TRP A 1 170 ? 36.253 2.847 -31.252 1.00 71.81 170 TRP A CA 1
ATOM 1394 C C . TRP A 1 170 ? 34.871 3.428 -30.922 1.00 71.81 170 TRP A C 1
ATOM 1396 O O . TRP A 1 170 ? 34.291 3.079 -29.896 1.00 71.81 170 TRP A O 1
ATOM 1406 N N . ALA A 1 171 ? 34.298 4.236 -31.819 1.00 66.19 171 ALA A N 1
ATOM 1407 C CA . ALA A 1 171 ? 32.944 4.765 -31.661 1.00 66.19 171 ALA A CA 1
ATOM 1408 C C . ALA A 1 171 ? 31.874 3.655 -31.624 1.00 66.19 171 ALA A C 1
ATOM 1410 O O . ALA A 1 171 ? 30.904 3.776 -30.881 1.00 66.19 171 ALA A O 1
ATOM 1411 N N . GLY A 1 172 ? 32.075 2.555 -32.358 1.00 61.53 172 GLY A N 1
ATOM 1412 C CA . GLY A 1 172 ? 31.171 1.397 -32.364 1.00 61.53 172 GLY A CA 1
ATOM 1413 C C . GLY A 1 172 ? 31.324 0.423 -31.184 1.00 61.53 172 GLY A C 1
ATOM 1414 O O . GLY A 1 172 ? 30.530 -0.501 -31.058 1.00 61.53 172 GLY A O 1
ATOM 1415 N N . GLN A 1 173 ? 32.332 0.578 -30.316 1.00 62.44 173 GLN A N 1
ATOM 1416 C CA . GLN A 1 173 ? 32.586 -0.352 -29.199 1.00 62.44 173 GLN A CA 1
ATOM 1417 C C . GLN A 1 173 ? 31.950 0.064 -27.855 1.00 62.44 173 GLN A C 1
ATOM 1419 O O . GLN A 1 173 ? 32.010 -0.711 -26.899 1.00 62.44 173 GLN A O 1
ATOM 1424 N N . PHE A 1 174 ? 31.293 1.227 -27.757 1.00 49.88 174 PHE A N 1
ATOM 1425 C CA . PHE A 1 174 ? 30.640 1.732 -26.531 1.00 49.88 174 PHE A CA 1
ATOM 1426 C C . PHE A 1 174 ? 29.270 1.086 -26.212 1.00 49.88 174 PHE A C 1
ATOM 1428 O O . PHE A 1 174 ? 28.327 1.761 -25.803 1.00 49.88 174 PHE A O 1
ATOM 1435 N N . GLN A 1 175 ? 29.152 -0.237 -26.335 1.00 53.09 175 GLN A N 1
ATOM 1436 C CA . GLN A 1 175 ? 27.974 -0.993 -25.893 1.00 53.09 175 GLN A CA 1
ATOM 1437 C C . GLN A 1 175 ? 28.222 -1.559 -24.477 1.00 53.09 175 GLN A C 1
ATOM 1439 O O . GLN A 1 175 ? 29.206 -2.281 -24.282 1.00 53.09 175 GLN A O 1
ATOM 1444 N N . PRO A 1 176 ? 27.357 -1.323 -23.470 1.00 43.19 176 PRO A N 1
ATOM 1445 C CA . PRO A 1 176 ? 27.438 -2.058 -22.212 1.00 43.19 176 PRO A CA 1
ATOM 1446 C C . PRO A 1 176 ? 27.096 -3.529 -22.484 1.00 43.19 176 PRO A C 1
ATOM 1448 O O . PRO A 1 176 ? 26.021 -3.843 -22.998 1.00 43.19 176 PRO A O 1
ATOM 1451 N N . GLN A 1 177 ? 28.018 -4.444 -22.164 1.00 40.66 177 GLN A N 1
ATOM 1452 C CA . GLN A 1 177 ? 27.810 -5.887 -22.309 1.00 40.66 177 GLN A CA 1
ATOM 1453 C C . GLN A 1 177 ? 26.684 -6.355 -21.376 1.00 40.66 177 GLN A C 1
ATOM 1455 O O . GLN A 1 177 ? 26.910 -6.740 -20.230 1.00 40.66 177 GLN A O 1
ATOM 1460 N N . SER A 1 178 ? 25.449 -6.340 -21.870 1.00 44.94 178 SER A N 1
ATOM 1461 C CA . SER A 1 178 ? 24.333 -7.020 -21.227 1.00 44.94 178 SER A CA 1
ATOM 1462 C C . SER A 1 178 ? 24.411 -8.513 -21.553 1.00 44.94 178 SER A C 1
ATOM 1464 O O . SER A 1 178 ? 24.093 -8.964 -22.647 1.00 44.94 178 SER A O 1
ATOM 1466 N N . GLY A 1 179 ? 24.898 -9.281 -20.576 1.00 46.00 179 GLY A N 1
ATOM 1467 C CA . GLY A 1 179 ? 24.481 -10.661 -20.327 1.00 46.00 179 GLY A CA 1
ATOM 1468 C C . GLY A 1 179 ? 24.575 -11.647 -21.491 1.00 46.00 179 GLY A C 1
ATOM 1469 O O . GLY A 1 179 ? 23.570 -12.241 -21.873 1.00 46.00 179 GLY A O 1
ATOM 1470 N N . ARG A 1 180 ? 25.786 -11.947 -21.973 1.00 36.12 180 ARG A N 1
ATOM 1471 C CA . ARG A 1 180 ? 26.026 -13.233 -22.643 1.00 36.12 180 ARG A CA 1
ATOM 1472 C C . ARG A 1 180 ? 26.089 -14.306 -21.554 1.00 36.12 180 ARG A C 1
ATOM 1474 O O . ARG A 1 180 ? 27.155 -14.568 -21.006 1.00 36.12 180 ARG A O 1
ATOM 1481 N N . GLN A 1 181 ? 24.940 -14.889 -21.202 1.00 39.00 181 GLN A N 1
ATOM 1482 C CA . GLN A 1 181 ? 24.910 -16.148 -20.459 1.00 39.00 181 GLN A CA 1
ATOM 1483 C C . GLN A 1 181 ? 25.761 -17.159 -21.230 1.00 39.00 181 GLN A C 1
ATOM 1485 O O . GLN A 1 181 ? 25.420 -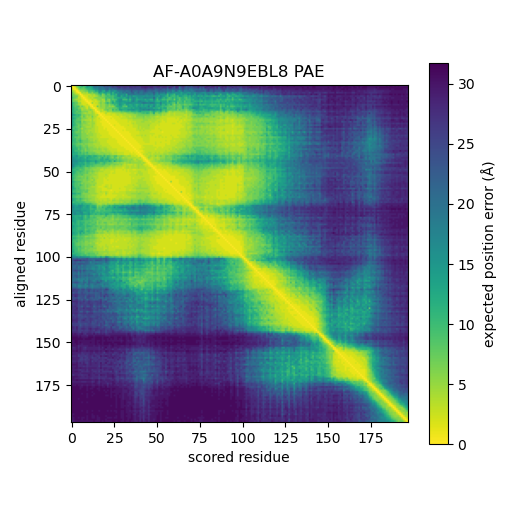17.591 -22.331 1.00 39.00 181 GLN A O 1
ATOM 1490 N N . THR A 1 182 ? 26.895 -17.515 -20.647 1.00 41.16 182 THR A N 1
ATOM 1491 C CA . THR A 1 182 ? 27.722 -18.644 -21.043 1.00 41.16 182 THR A CA 1
ATOM 1492 C C . THR A 1 182 ? 26.980 -19.934 -20.700 1.00 41.16 182 THR A C 1
ATOM 1494 O O . THR A 1 182 ? 27.300 -20.634 -19.744 1.00 41.16 182 THR A O 1
ATOM 1497 N N . SER A 1 183 ? 25.981 -20.285 -21.511 1.00 40.31 183 SER A N 1
ATOM 1498 C CA . SER A 1 183 ? 25.595 -21.686 -21.674 1.00 40.31 183 SER A CA 1
ATOM 1499 C C . SER A 1 183 ? 26.716 -22.382 -22.445 1.00 40.31 183 SER A C 1
ATOM 1501 O O . SER A 1 183 ? 26.710 -22.440 -23.668 1.00 40.31 183 SER A O 1
ATOM 1503 N N . ASN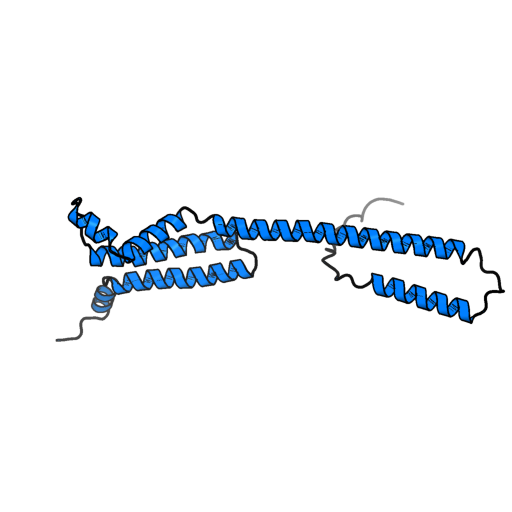 A 1 184 ? 27.754 -22.794 -21.724 1.00 42.19 184 ASN A N 1
ATOM 1504 C CA . ASN A 1 184 ? 28.705 -23.807 -22.169 1.00 42.19 184 ASN A CA 1
ATOM 1505 C C . ASN A 1 184 ? 29.369 -24.409 -20.932 1.00 42.19 184 ASN A C 1
ATOM 1507 O O . ASN A 1 184 ? 30.516 -24.148 -20.582 1.00 42.19 184 ASN A O 1
ATOM 1511 N N . SER A 1 185 ? 28.588 -25.212 -20.224 1.00 45.16 185 SER A N 1
ATOM 1512 C CA . SER A 1 185 ? 29.083 -26.182 -19.255 1.00 45.16 185 SER A CA 1
ATOM 1513 C C . SER A 1 185 ? 28.156 -27.384 -19.289 1.00 45.16 185 SER A C 1
ATOM 1515 O O . SER A 1 185 ? 27.372 -27.558 -18.372 1.00 45.16 185 SER A O 1
ATOM 1517 N N . GLN A 1 186 ? 28.196 -28.150 -20.388 1.00 48.03 186 GLN A N 1
ATOM 1518 C CA . GLN A 1 186 ? 27.817 -29.574 -20.468 1.00 48.03 186 GLN A CA 1
ATOM 1519 C C . GLN A 1 186 ? 27.800 -30.045 -21.934 1.00 48.03 186 GLN A C 1
ATOM 1521 O O . GLN A 1 186 ? 26.754 -30.168 -22.551 1.00 48.03 186 GLN A O 1
ATOM 1526 N N . SER A 1 187 ? 28.974 -30.305 -22.515 1.00 44.66 187 SER A N 1
ATOM 1527 C CA . SER A 1 187 ? 29.097 -31.154 -23.720 1.00 44.66 187 SER A CA 1
ATOM 1528 C C . SER A 1 187 ? 30.536 -31.676 -23.900 1.00 44.66 187 SER A C 1
ATOM 1530 O O . SER A 1 187 ? 31.051 -31.755 -25.010 1.00 44.66 187 SER A O 1
ATOM 1532 N N . GLY A 1 188 ? 31.232 -31.982 -22.798 1.00 46.09 188 GLY A N 1
ATOM 1533 C CA . GLY A 1 188 ? 32.634 -32.442 -22.823 1.00 46.09 188 GLY A CA 1
ATOM 1534 C C . GLY A 1 188 ? 32.912 -33.733 -22.047 1.00 46.09 188 GLY A C 1
ATOM 1535 O O . GLY A 1 188 ? 34.055 -34.163 -21.952 1.00 46.09 188 GLY A O 1
ATOM 1536 N N . ARG A 1 189 ? 31.889 -34.372 -21.474 1.00 49.44 189 ARG A N 1
ATOM 1537 C CA . ARG A 1 189 ? 32.005 -35.678 -20.814 1.00 49.44 189 ARG A CA 1
ATOM 1538 C C . ARG A 1 189 ? 30.871 -36.542 -21.321 1.00 49.44 189 ARG A C 1
ATOM 1540 O O . ARG A 1 189 ? 29.773 -36.368 -20.832 1.00 49.44 189 ARG A O 1
ATOM 1547 N N . PHE A 1 190 ? 31.136 -37.362 -22.332 1.00 47.12 190 PHE A N 1
ATOM 1548 C CA . PHE A 1 190 ? 30.505 -38.657 -22.645 1.00 47.12 190 PHE A CA 1
ATOM 1549 C C . PHE A 1 190 ? 30.794 -39.000 -24.113 1.00 47.12 190 PHE A C 1
ATOM 1551 O O . PHE A 1 190 ? 29.901 -39.115 -24.939 1.00 47.12 190 PHE A O 1
ATOM 1558 N N . GLN A 1 191 ? 32.076 -39.150 -24.448 1.00 50.03 191 GLN A N 1
ATOM 1559 C CA . GLN A 1 191 ? 32.491 -39.913 -25.628 1.00 50.03 191 GLN A CA 1
ATOM 1560 C C . GLN A 1 191 ? 33.894 -40.480 -25.385 1.00 50.03 191 GLN A C 1
ATOM 1562 O O . GLN A 1 191 ? 34.871 -40.161 -26.046 1.00 50.03 191 GLN A O 1
ATOM 1567 N N . SER A 1 192 ? 33.984 -41.317 -24.350 1.00 51.97 192 SER A N 1
ATOM 1568 C CA . SER A 1 192 ? 34.990 -42.372 -24.273 1.00 51.97 192 SER A CA 1
ATOM 1569 C C . SER A 1 192 ? 34.239 -43.695 -24.369 1.00 51.97 192 SER A C 1
ATOM 1571 O O . SER A 1 192 ? 33.435 -43.990 -23.485 1.00 51.97 192 SER A O 1
ATOM 1573 N N . ARG A 1 193 ? 34.495 -44.417 -25.469 1.00 51.78 193 ARG A N 1
ATOM 1574 C CA . ARG A 1 193 ? 34.130 -45.802 -25.842 1.00 51.78 193 ARG A CA 1
ATOM 1575 C C . ARG A 1 193 ? 33.388 -45.877 -27.172 1.00 51.78 193 ARG A C 1
ATOM 1577 O O . ARG A 1 193 ? 32.165 -45.897 -27.196 1.00 51.78 193 ARG A O 1
ATOM 1584 N N . ALA A 1 194 ? 34.153 -46.016 -28.247 1.00 49.84 194 ALA A N 1
ATOM 1585 C CA . ALA A 1 194 ? 33.944 -47.041 -29.267 1.00 49.84 194 ALA A CA 1
ATOM 1586 C C . ALA A 1 194 ? 35.054 -46.919 -30.319 1.00 49.84 194 ALA A C 1
ATOM 1588 O O . ALA A 1 194 ? 35.264 -45.827 -30.835 1.00 49.84 194 ALA A O 1
ATOM 1589 N N . ASN A 1 195 ? 35.658 -48.063 -30.662 1.00 40.72 195 ASN A N 1
ATOM 1590 C CA . ASN A 1 195 ? 36.373 -48.335 -31.917 1.00 40.72 195 ASN A CA 1
ATOM 1591 C C . ASN A 1 195 ? 37.791 -47.726 -32.018 1.00 40.72 195 ASN A C 1
ATOM 1593 O O . ASN A 1 195 ? 37.991 -46.555 -31.737 1.00 40.72 195 ASN A O 1
ATOM 1597 N N . THR A 1 196 ? 38.850 -48.436 -32.409 1.00 46.34 196 THR A N 1
ATOM 1598 C CA . THR A 1 196 ? 38.999 -49.774 -33.007 1.00 46.34 196 THR A CA 1
ATOM 1599 C C . THR A 1 196 ? 40.503 -50.073 -33.096 1.00 46.34 196 THR A C 1
ATOM 1601 O O . THR A 1 196 ? 41.260 -49.135 -33.314 1.00 46.34 196 THR A O 1
ATOM 1604 N N . HIS A 1 197 ? 40.842 -51.364 -32.980 1.00 42.56 197 HIS A N 1
ATOM 1605 C CA . HIS A 1 197 ? 41.998 -52.092 -33.541 1.00 42.56 197 HIS A CA 1
ATOM 1606 C C . HIS A 1 197 ? 43.423 -51.552 -33.374 1.00 42.56 197 HIS A C 1
ATOM 1608 O O . HIS A 1 197 ? 43.781 -50.545 -34.016 1.00 42.56 197 HIS A O 1
#

pLDDT: mean 75.32, std 15.0, range [36.12, 94.12]

Solvent-accessible surface area (backbone atoms only — not comparable to full-atom values): 11554 Å² total; per-residue (Å²): 131,82,81,73,57,68,67,60,54,50,52,57,47,67,71,31,66,68,46,52,30,48,52,14,50,51,42,26,53,56,24,47,53,53,29,50,50,22,48,76,70,71,42,47,82,76,25,48,65,35,51,54,49,18,34,51,16,46,36,49,22,32,48,48,52,48,44,72,76,62,56,76,90,59,101,44,73,70,49,51,59,54,50,77,71,39,67,56,53,53,53,30,52,50,32,53,53,46,59,74,55,60,58,60,64,63,50,49,54,54,47,52,53,51,50,52,52,59,52,49,54,53,52,53,51,54,51,51,50,53,52,49,52,53,51,51,50,50,53,49,47,48,56,70,76,53,72,62,98,60,100,78,71,58,72,68,60,58,52,52,51,51,51,54,53,51,52,55,54,57,67,72,60,81,63,81,87,77,75,82,76,77,88,77,85,86,90,85,84,88,85,86,87,77,88,78,136

Radius of gyration: 35.66 Å; Cα contacts (8 Å, |Δi|>4): 96; chains: 1; bounding box: 86×65×103 Å